Protein AF-A0A2D6KU54-F1 (afdb_monomer_lite)

Structure (mmCIF, N/CA/C/O backbone):
data_AF-A0A2D6KU54-F1
#
_entry.id   AF-A0A2D6KU54-F1
#
loop_
_atom_site.group_PDB
_atom_site.id
_atom_site.type_symbol
_atom_site.label_atom_id
_atom_site.label_alt_id
_atom_site.label_comp_id
_atom_site.label_asym_id
_atom_site.label_entity_id
_atom_site.label_seq_id
_atom_site.pdbx_PDB_ins_code
_atom_site.Cartn_x
_atom_site.Cartn_y
_atom_site.Cartn_z
_atom_site.occupancy
_atom_site.B_iso_or_equiv
_atom_site.auth_seq_id
_atom_site.auth_comp_id
_atom_site.auth_asym_id
_atom_site.auth_atom_id
_atom_site.pdbx_PDB_model_num
ATOM 1 N N . MET A 1 1 ? -17.296 -12.759 -12.717 1.00 71.88 1 MET A N 1
ATOM 2 C CA . MET A 1 1 ? -17.085 -12.870 -11.263 1.00 71.88 1 MET A CA 1
ATOM 3 C C . MET A 1 1 ? -15.657 -13.319 -11.069 1.00 71.88 1 MET A C 1
ATOM 5 O O . MET A 1 1 ? -15.273 -14.283 -11.724 1.00 71.88 1 MET A O 1
ATOM 9 N N . PHE A 1 2 ? -14.870 -12.590 -10.287 1.00 84.94 2 PHE A N 1
ATOM 10 C CA . PHE A 1 2 ? -13.485 -12.978 -10.035 1.00 84.94 2 PHE A CA 1
ATOM 11 C C . PHE A 1 2 ? -13.412 -14.051 -8.964 1.00 84.94 2 PHE A C 1
ATOM 13 O O . PHE A 1 2 ? -14.266 -14.136 -8.081 1.00 84.94 2 PHE A O 1
ATOM 20 N N . GLU A 1 3 ? -12.379 -14.872 -9.066 1.00 88.25 3 GLU A N 1
ATOM 21 C CA . GLU A 1 3 ? -12.152 -15.996 -8.173 1.00 88.25 3 GLU A CA 1
ATOM 22 C C . GLU A 1 3 ? -10.882 -15.767 -7.359 1.00 88.25 3 GLU A C 1
ATOM 24 O O . GLU A 1 3 ? -10.032 -14.937 -7.688 1.00 88.25 3 GLU A O 1
ATOM 29 N N . ARG A 1 4 ? -10.766 -16.508 -6.261 1.00 91.31 4 ARG A N 1
ATOM 30 C CA . ARG A 1 4 ? -9.529 -16.604 -5.492 1.00 91.31 4 ARG A CA 1
ATOM 31 C C . ARG A 1 4 ? -8.614 -17.637 -6.149 1.00 91.31 4 ARG A C 1
ATOM 33 O O . ARG A 1 4 ? -9.100 -18.641 -6.657 1.00 91.31 4 ARG A O 1
ATOM 40 N N . GLN A 1 5 ? -7.302 -17.442 -6.051 1.00 91.19 5 GLN A N 1
ATOM 41 C CA . GLN A 1 5 ? -6.322 -18.500 -6.304 1.00 91.19 5 GLN A CA 1
ATOM 42 C C . GLN A 1 5 ? -5.610 -18.867 -5.000 1.00 91.19 5 GLN A C 1
ATOM 44 O O . GLN A 1 5 ? -5.054 -17.994 -4.334 1.00 91.19 5 GLN A O 1
ATOM 49 N N . ASP A 1 6 ? -5.652 -20.143 -4.619 1.00 88.00 6 ASP A N 1
ATOM 50 C CA . ASP A 1 6 ? -5.169 -20.629 -3.315 1.00 88.00 6 ASP A CA 1
ATOM 51 C C . ASP A 1 6 ? -3.646 -20.525 -3.153 1.00 88.00 6 ASP A C 1
ATOM 53 O O . ASP A 1 6 ? -3.133 -20.355 -2.046 1.00 88.00 6 ASP A O 1
ATOM 57 N N . ASP A 1 7 ? -2.918 -20.591 -4.263 1.00 88.94 7 ASP A N 1
ATOM 58 C CA . ASP A 1 7 ? -1.465 -20.450 -4.346 1.00 88.94 7 ASP A CA 1
ATOM 59 C C . ASP A 1 7 ? -1.007 -18.987 -4.499 1.00 88.94 7 ASP A C 1
ATOM 61 O O . ASP A 1 7 ? 0.192 -18.699 -4.515 1.00 88.94 7 ASP A O 1
ATOM 65 N N . CYS A 1 8 ? -1.942 -18.035 -4.563 1.00 90.31 8 CYS A N 1
ATOM 66 C CA . CYS A 1 8 ? -1.627 -16.619 -4.654 1.00 90.31 8 CYS A CA 1
ATOM 67 C C . CYS A 1 8 ? -1.523 -15.982 -3.260 1.00 90.31 8 CYS A C 1
ATOM 69 O O . CYS A 1 8 ? -2.523 -15.776 -2.573 1.00 90.31 8 CYS A O 1
ATOM 71 N N . ASN A 1 9 ? -0.311 -15.566 -2.875 1.00 90.81 9 ASN A N 1
ATOM 72 C CA . ASN A 1 9 ? -0.072 -14.884 -1.594 1.00 90.81 9 ASN A CA 1
ATOM 73 C C . ASN A 1 9 ? -0.989 -13.672 -1.381 1.00 90.81 9 ASN A C 1
ATOM 75 O O . ASN A 1 9 ? -1.513 -13.498 -0.290 1.00 90.81 9 ASN A O 1
ATOM 79 N N . PHE A 1 10 ? -1.228 -12.867 -2.417 1.00 94.06 10 PHE A N 1
ATOM 80 C CA . PHE A 1 10 ? -2.113 -11.708 -2.314 1.00 94.06 10 PHE A CA 1
ATOM 81 C C . PHE A 1 10 ? -3.577 -12.107 -2.096 1.00 94.06 10 PHE A C 1
ATOM 83 O O . PHE A 1 10 ? -4.252 -11.549 -1.241 1.00 94.06 10 PHE A O 1
ATOM 90 N N . CYS A 1 11 ? -4.059 -13.151 -2.771 1.00 93.81 11 CYS A N 1
ATOM 91 C CA . CYS A 1 11 ? -5.392 -13.682 -2.489 1.00 93.81 11 CYS A CA 1
ATOM 92 C C . CYS A 1 11 ? -5.537 -14.153 -1.035 1.00 93.81 11 CYS A C 1
ATOM 94 O O . CYS A 1 11 ? -6.584 -13.946 -0.428 1.00 93.81 11 CYS A O 1
ATOM 96 N N . ASN A 1 12 ? -4.489 -14.759 -0.473 1.00 92.62 12 ASN A N 1
ATOM 97 C CA . ASN A 1 12 ? -4.484 -15.217 0.914 1.00 92.62 12 ASN A CA 1
ATOM 98 C C . ASN A 1 12 ? -4.413 -14.048 1.910 1.00 92.62 12 ASN A C 1
ATOM 100 O O . ASN A 1 12 ? -5.128 -14.059 2.910 1.00 92.62 12 ASN A O 1
ATOM 104 N N . GLU A 1 13 ? -3.626 -13.008 1.620 1.00 94.31 13 GLU A N 1
ATOM 105 C CA . GLU A 1 13 ? -3.614 -11.766 2.408 1.00 94.31 13 GLU A CA 1
ATOM 106 C C . GLU A 1 13 ? -4.968 -11.052 2.379 1.00 94.31 13 GLU A C 1
ATOM 108 O O . GLU A 1 13 ? -5.409 -10.536 3.404 1.00 94.31 13 GLU A O 1
ATOM 113 N N . GLY A 1 14 ? -5.668 -11.088 1.244 1.00 93.25 14 GLY A N 1
ATOM 114 C CA . GLY A 1 14 ? -7.011 -10.533 1.100 1.00 93.25 14 GLY A CA 1
ATOM 115 C C . GLY A 1 14 ? -8.057 -11.161 2.028 1.00 93.25 14 GLY A C 1
ATOM 116 O O . GLY A 1 14 ? -9.107 -10.560 2.226 1.00 93.25 14 GLY A O 1
ATOM 117 N N . LEU A 1 15 ? -7.789 -12.318 2.648 1.00 93.38 15 LEU A N 1
ATOM 118 C CA . LEU A 1 15 ? -8.677 -12.965 3.630 1.00 93.38 15 LEU A CA 1
ATOM 119 C C . LEU A 1 15 ? -8.474 -12.456 5.057 1.00 93.38 15 LEU A C 1
ATOM 121 O O . LEU A 1 15 ? -9.330 -12.676 5.910 1.00 93.38 15 LEU A O 1
ATOM 125 N N . LEU A 1 16 ? -7.345 -11.806 5.321 1.00 96.06 16 LEU A N 1
ATOM 126 C CA . LEU A 1 16 ? -6.998 -11.339 6.652 1.00 96.06 16 LEU A CA 1
ATOM 127 C C . LEU A 1 16 ? -7.880 -10.157 7.055 1.00 96.06 16 LEU A C 1
ATOM 129 O O . LEU A 1 16 ? -8.303 -9.342 6.230 1.00 96.06 16 LEU A O 1
ATOM 133 N N . GLU A 1 17 ? -8.161 -10.071 8.345 1.00 95.94 17 GLU A N 1
ATOM 134 C CA . GLU A 1 17 ? -8.885 -8.954 8.932 1.00 95.94 17 GLU A CA 1
ATOM 135 C C . GLU A 1 17 ? -7.963 -7.757 9.162 1.00 95.94 17 GLU A C 1
ATOM 137 O O . GLU A 1 17 ? -6.737 -7.873 9.239 1.00 95.94 17 GLU A O 1
ATOM 142 N N . LEU A 1 18 ? -8.570 -6.581 9.304 1.00 96.12 18 LEU A N 1
ATOM 143 C CA . LEU A 1 18 ? -7.851 -5.345 9.586 1.00 96.12 18 LEU A CA 1
ATOM 144 C C . LEU A 1 18 ? -6.975 -5.486 10.849 1.00 96.12 18 LEU A C 1
ATOM 146 O O . LEU A 1 18 ? -7.456 -5.867 11.917 1.00 96.12 18 LEU A O 1
ATOM 150 N N . GLY A 1 19 ? -5.690 -5.153 10.729 1.00 97.00 19 GLY A N 1
ATOM 151 C CA . GLY A 1 19 ? -4.674 -5.267 11.778 1.00 97.00 19 GLY A CA 1
ATOM 152 C C . GLY A 1 19 ? -4.000 -6.639 11.888 1.00 97.00 19 GLY A C 1
ATOM 153 O O . GLY A 1 19 ? -3.063 -6.783 12.671 1.00 97.00 19 GLY A O 1
ATOM 154 N N . GLN A 1 20 ? -4.428 -7.648 11.123 1.00 97.88 20 GLN A N 1
ATOM 155 C CA . GLN A 1 20 ? -3.761 -8.952 11.106 1.00 97.88 20 GLN A CA 1
ATOM 156 C C . GLN A 1 20 ? -2.521 -8.943 10.208 1.00 97.88 20 GLN A C 1
ATOM 158 O O . GLN A 1 20 ? -2.488 -8.265 9.180 1.00 97.88 20 GLN A O 1
ATOM 163 N N . CYS A 1 21 ? -1.515 -9.733 10.590 1.00 97.56 21 CYS A N 1
ATOM 164 C CA . CYS A 1 21 ? -0.303 -9.944 9.805 1.00 97.56 21 CYS A CA 1
ATOM 165 C C . CYS A 1 21 ? -0.370 -11.250 9.008 1.00 97.56 21 CYS A C 1
ATOM 167 O O . CYS A 1 21 ? -0.829 -12.267 9.527 1.00 97.56 21 CYS A O 1
ATOM 169 N N . SER A 1 22 ? 0.141 -11.232 7.778 1.00 95.44 22 SER A N 1
ATOM 170 C CA . SER A 1 22 ? 0.377 -12.433 6.974 1.00 95.44 22 SER A CA 1
ATOM 171 C C . SER A 1 22 ? 1.603 -13.210 7.458 1.00 95.44 22 SER A C 1
ATOM 173 O O . SER A 1 22 ? 2.412 -12.688 8.226 1.00 95.44 22 SER A O 1
ATOM 175 N N . ASP A 1 23 ? 1.797 -14.435 6.959 1.00 90.31 23 ASP A N 1
ATOM 176 C CA . ASP A 1 23 ? 3.003 -15.234 7.239 1.00 90.31 23 ASP A CA 1
ATOM 177 C C . ASP A 1 23 ? 4.292 -14.542 6.762 1.00 90.31 23 ASP A C 1
ATOM 179 O O . ASP A 1 23 ? 5.369 -14.744 7.324 1.00 90.31 23 ASP A O 1
ATOM 183 N N . TYR A 1 24 ? 4.189 -13.683 5.740 1.00 89.56 24 TYR A N 1
ATOM 184 C CA . TYR A 1 24 ? 5.290 -12.828 5.291 1.00 89.56 24 TYR A CA 1
ATOM 185 C C . TYR A 1 24 ? 5.603 -11.692 6.286 1.00 89.56 24 TYR A C 1
ATOM 187 O O . TYR A 1 24 ? 6.685 -11.106 6.240 1.00 89.56 24 TYR A O 1
ATOM 195 N N . GLY A 1 25 ? 4.677 -11.395 7.199 1.00 94.19 25 GLY A N 1
ATOM 196 C CA . GLY A 1 25 ? 4.764 -10.316 8.176 1.00 94.19 25 GLY A CA 1
ATOM 197 C C . GLY A 1 25 ? 4.162 -8.997 7.696 1.00 94.19 25 GLY A C 1
ATOM 198 O O . GLY A 1 25 ? 4.452 -7.971 8.298 1.00 94.19 25 GLY A O 1
ATOM 199 N N . ALA A 1 26 ? 3.364 -8.984 6.622 1.00 96.88 26 ALA A N 1
ATOM 200 C CA . ALA A 1 26 ? 2.676 -7.774 6.170 1.00 96.88 26 ALA A CA 1
ATOM 201 C C . ALA A 1 26 ? 1.352 -7.587 6.922 1.00 96.88 26 ALA A C 1
ATOM 203 O O . ALA A 1 26 ? 0.580 -8.534 7.034 1.00 96.88 26 ALA A O 1
ATOM 204 N N . MET A 1 27 ? 1.083 -6.383 7.431 1.00 98.38 27 MET A N 1
ATOM 205 C CA . MET A 1 27 ? -0.114 -6.083 8.231 1.00 98.38 27 MET A CA 1
ATOM 206 C C . MET A 1 27 ? -1.207 -5.473 7.361 1.00 98.38 27 MET A C 1
ATOM 208 O O . MET A 1 27 ? -0.935 -4.486 6.684 1.00 98.38 27 MET A O 1
ATOM 212 N N . VAL A 1 28 ? -2.440 -5.980 7.415 1.00 98.25 28 VAL A N 1
ATOM 213 C CA . VAL A 1 28 ? -3.593 -5.344 6.755 1.00 98.25 28 VAL A CA 1
ATOM 214 C C . VAL A 1 28 ? -3.915 -4.024 7.449 1.00 98.25 28 VAL A C 1
ATOM 216 O O . VAL A 1 28 ? -4.310 -4.011 8.610 1.00 98.25 28 VAL A O 1
ATOM 219 N N . VAL A 1 29 ? -3.770 -2.910 6.734 1.00 98.38 29 VAL A N 1
ATOM 220 C CA . VAL A 1 29 ? -4.005 -1.554 7.260 1.00 98.38 29 VAL A CA 1
ATOM 221 C C . VAL A 1 29 ? -5.253 -0.889 6.694 1.00 98.38 29 VAL A C 1
ATOM 223 O O . VAL A 1 29 ? -5.731 0.083 7.261 1.00 98.38 29 VAL A O 1
ATOM 226 N N . LEU A 1 30 ? -5.808 -1.421 5.605 1.00 97.62 30 LEU A N 1
ATOM 227 C CA . LEU A 1 30 ? -7.090 -1.004 5.047 1.00 97.62 30 LEU A CA 1
ATOM 228 C C . LEU A 1 30 ? -7.791 -2.220 4.450 1.00 97.62 30 LEU A C 1
ATOM 230 O O . LEU A 1 30 ? -7.140 -3.062 3.833 1.00 97.62 30 LEU A O 1
ATOM 234 N N . LYS A 1 31 ? -9.116 -2.283 4.590 1.00 95.50 31 LYS A N 1
ATOM 235 C CA . LYS A 1 31 ? -9.959 -3.272 3.917 1.00 95.50 31 LYS A CA 1
ATOM 236 C C . LYS A 1 31 ? -11.360 -2.705 3.712 1.00 95.50 31 LYS A C 1
ATOM 238 O O . LYS A 1 31 ? -11.947 -2.193 4.661 1.00 95.50 31 LYS A O 1
ATOM 243 N N . THR A 1 32 ? -11.874 -2.748 2.484 1.00 93.31 32 THR A N 1
ATOM 244 C CA . THR A 1 32 ? -13.217 -2.220 2.172 1.00 93.31 32 THR A CA 1
ATOM 245 C C . THR A 1 32 ? -14.327 -3.253 2.366 1.00 93.31 32 THR A C 1
ATOM 247 O O . THR A 1 32 ? -15.478 -2.870 2.551 1.00 93.31 32 THR A O 1
ATOM 250 N N . GLY A 1 33 ? -13.971 -4.541 2.379 1.00 92.12 33 GLY A N 1
ATOM 251 C CA . GLY A 1 33 ? -14.879 -5.672 2.543 1.00 92.12 33 GLY A CA 1
ATOM 252 C C . GLY A 1 33 ? -14.227 -6.982 2.083 1.00 92.12 33 GLY A C 1
ATOM 253 O O . GLY A 1 33 ? -13.003 -7.107 2.124 1.00 92.12 33 GLY A O 1
ATOM 254 N N . ASN A 1 34 ? -15.039 -7.959 1.677 1.00 92.38 34 ASN A N 1
ATOM 255 C CA . ASN A 1 34 ? -14.612 -9.307 1.266 1.00 92.38 34 ASN A CA 1
ATOM 256 C C . ASN A 1 34 ? -15.197 -9.750 -0.093 1.00 92.38 34 ASN A C 1
ATOM 258 O O . ASN A 1 34 ? -15.033 -10.907 -0.482 1.00 92.38 34 ASN A O 1
ATOM 262 N N . ASP A 1 35 ? -15.910 -8.880 -0.808 1.00 91.06 35 ASP A N 1
ATOM 263 C CA . ASP A 1 35 ? -16.459 -9.197 -2.125 1.00 91.06 35 ASP A CA 1
ATOM 264 C C . ASP A 1 35 ? -15.356 -9.125 -3.188 1.00 91.06 35 ASP A C 1
ATOM 266 O O . ASP A 1 35 ? -14.791 -8.070 -3.482 1.00 91.06 35 ASP A O 1
ATOM 270 N N . LEU A 1 36 ? -15.076 -10.285 -3.786 1.00 90.81 36 LEU A N 1
ATOM 271 C CA . LEU A 1 36 ? -14.010 -10.491 -4.767 1.00 90.81 36 LEU A CA 1
ATOM 272 C C . LEU A 1 36 ? -14.118 -9.574 -5.990 1.00 90.81 36 LEU A C 1
ATOM 274 O O . LEU A 1 36 ? -13.122 -9.368 -6.675 1.00 90.81 36 LEU A O 1
ATOM 278 N N . ASN A 1 37 ? -15.300 -9.042 -6.298 1.00 87.06 37 ASN A N 1
ATOM 279 C CA . ASN A 1 37 ? -15.479 -8.201 -7.478 1.00 87.06 37 ASN A CA 1
ATOM 280 C C . ASN A 1 37 ? -15.213 -6.724 -7.191 1.00 87.06 37 ASN A C 1
ATOM 282 O O . ASN A 1 37 ? -14.958 -5.970 -8.119 1.00 87.06 37 ASN A O 1
ATOM 286 N N . VAL A 1 38 ? -15.308 -6.284 -5.937 1.00 85.31 38 VAL A N 1
ATOM 287 C CA . VAL A 1 38 ? -15.506 -4.852 -5.647 1.00 85.31 38 VAL A CA 1
ATOM 288 C C . VAL A 1 38 ? -14.609 -4.333 -4.540 1.00 85.31 38 VAL A C 1
ATOM 290 O O . VAL A 1 38 ? -14.395 -3.123 -4.441 1.00 85.31 38 VAL A O 1
ATOM 293 N N . ASP A 1 39 ? -14.121 -5.232 -3.688 1.00 92.25 39 ASP A N 1
ATOM 294 C CA . ASP A 1 39 ? -13.383 -4.864 -2.500 1.00 92.25 39 ASP A CA 1
ATOM 295 C C . ASP A 1 39 ? -11.878 -4.870 -2.720 1.00 92.25 39 ASP A C 1
ATOM 297 O O . ASP A 1 39 ? -11.317 -5.604 -3.536 1.00 92.25 39 ASP A O 1
ATOM 301 N N . TRP A 1 40 ? -11.229 -4.017 -1.938 1.00 94.56 40 TRP A N 1
ATOM 302 C CA . TRP A 1 40 ? -9.804 -3.762 -1.966 1.00 94.56 40 TRP A CA 1
ATOM 303 C C . TRP A 1 40 ? -9.251 -3.817 -0.552 1.00 94.56 40 TRP A C 1
ATOM 305 O O . TRP A 1 40 ? -9.941 -3.530 0.434 1.00 94.56 40 TRP A O 1
ATOM 315 N N . TYR A 1 41 ? -7.972 -4.143 -0.455 1.00 96.69 41 TYR A N 1
ATOM 316 C CA . TYR A 1 41 ? -7.246 -4.115 0.798 1.00 96.69 41 TYR A CA 1
ATOM 317 C C . TYR A 1 41 ? -5.858 -3.508 0.600 1.00 96.69 41 TYR A C 1
ATOM 319 O O . TYR A 1 41 ? -5.346 -3.399 -0.518 1.00 96.69 41 TYR A O 1
ATOM 327 N N . ALA A 1 42 ? -5.256 -3.075 1.703 1.00 98.19 42 ALA A N 1
ATOM 328 C CA . ALA A 1 42 ? -3.888 -2.595 1.717 1.00 98.19 42 ALA A CA 1
ATOM 329 C C . ALA A 1 42 ? -3.096 -3.232 2.850 1.00 98.19 42 ALA A C 1
ATOM 331 O O . ALA A 1 42 ? -3.625 -3.402 3.951 1.00 98.19 42 ALA A O 1
ATOM 332 N N . THR A 1 43 ? -1.820 -3.517 2.605 1.00 98.31 43 THR A N 1
ATOM 333 C CA . THR A 1 43 ? -0.906 -4.045 3.615 1.00 98.31 43 THR A CA 1
ATOM 334 C C . THR A 1 43 ? 0.341 -3.184 3.785 1.00 98.31 43 THR A C 1
ATOM 336 O O . THR A 1 43 ? 1.008 -2.837 2.808 1.00 98.31 43 THR A O 1
ATOM 339 N N . LEU A 1 44 ? 0.695 -2.885 5.038 1.00 98.00 44 LEU A N 1
ATOM 340 C CA . LEU A 1 44 ? 2.022 -2.393 5.404 1.00 98.00 44 LEU A CA 1
ATOM 341 C C . LEU A 1 44 ? 3.017 -3.539 5.296 1.00 98.00 44 LEU A C 1
ATOM 343 O O . LEU A 1 44 ? 2.876 -4.571 5.952 1.00 98.00 44 LEU A O 1
ATOM 347 N N . GLN A 1 45 ? 4.037 -3.344 4.471 1.00 96.12 45 GLN A N 1
ATOM 348 C CA . GLN A 1 45 ? 5.092 -4.319 4.266 1.00 96.12 45 GLN A CA 1
ATOM 349 C C . GLN A 1 45 ? 6.121 -4.233 5.406 1.00 96.12 45 GLN A C 1
ATOM 351 O O . GLN A 1 45 ? 6.494 -3.133 5.814 1.00 96.12 45 GLN A O 1
ATOM 356 N N . PRO A 1 46 ? 6.671 -5.366 5.877 1.00 94.38 46 PRO A N 1
ATOM 357 C CA . PRO A 1 46 ? 7.675 -5.388 6.947 1.00 94.38 46 PRO A CA 1
ATOM 358 C C . PRO A 1 46 ? 9.052 -4.879 6.493 1.00 94.38 46 PRO A C 1
ATOM 360 O O . PRO A 1 46 ? 9.994 -4.817 7.284 1.00 94.38 46 PRO A O 1
ATOM 363 N N . LYS A 1 47 ? 9.199 -4.560 5.202 1.00 90.38 47 LYS A N 1
ATOM 364 C CA . LYS A 1 47 ? 10.429 -4.071 4.580 1.00 90.38 47 LYS A CA 1
ATOM 365 C C . LYS A 1 47 ? 10.122 -2.879 3.686 1.00 90.38 47 LYS A C 1
ATOM 367 O O . LYS A 1 47 ? 9.132 -2.899 2.950 1.00 90.38 47 LYS A O 1
ATOM 372 N N . THR A 1 48 ? 11.023 -1.907 3.673 1.00 86.12 48 THR A N 1
ATOM 373 C CA . THR A 1 48 ? 10.978 -0.757 2.768 1.00 86.12 48 THR A CA 1
ATOM 374 C C . THR A 1 48 ? 12.194 -0.728 1.841 1.00 86.12 48 THR A C 1
ATOM 376 O O . THR A 1 48 ? 13.231 -1.305 2.157 1.00 86.12 48 THR A O 1
ATOM 379 N N . MET A 1 49 ? 12.058 -0.093 0.674 1.00 77.44 49 MET A N 1
ATOM 380 C CA . MET A 1 49 ? 13.167 0.159 -0.262 1.00 77.44 49 MET A CA 1
ATOM 381 C C . MET A 1 49 ? 13.861 1.505 0.004 1.00 77.44 49 MET A C 1
ATOM 383 O O . MET A 1 49 ? 14.736 1.907 -0.754 1.00 77.44 49 MET A O 1
ATOM 387 N N . THR A 1 50 ? 13.451 2.205 1.059 1.00 76.81 50 THR A N 1
ATOM 388 C CA . THR A 1 50 ? 13.965 3.507 1.501 1.00 76.81 50 THR A CA 1
ATOM 389 C C . THR A 1 50 ? 14.679 3.392 2.848 1.00 76.81 50 THR A C 1
ATOM 391 O O . THR A 1 50 ? 15.110 2.306 3.243 1.00 76.81 50 THR A O 1
ATOM 394 N N . ASP A 1 51 ? 14.862 4.517 3.540 1.00 80.69 51 ASP A N 1
ATOM 395 C CA . ASP A 1 51 ? 15.380 4.533 4.901 1.00 80.69 51 ASP A CA 1
ATOM 396 C C . ASP A 1 51 ? 14.383 3.824 5.846 1.00 80.69 51 ASP A C 1
ATOM 398 O O . ASP A 1 51 ? 13.250 4.280 5.975 1.00 80.69 51 ASP A O 1
ATOM 402 N N . PRO A 1 52 ? 14.749 2.706 6.500 1.00 85.44 52 PRO A N 1
ATOM 403 C CA . PRO A 1 52 ? 13.844 1.966 7.382 1.00 85.44 52 PRO A CA 1
ATOM 404 C C . PRO A 1 52 ? 13.412 2.731 8.644 1.00 85.44 52 PRO A C 1
ATOM 406 O O . PRO A 1 52 ? 12.402 2.360 9.252 1.00 85.44 52 PRO A O 1
ATOM 409 N N . GLU A 1 53 ? 14.120 3.794 9.033 1.00 85.88 53 GLU A N 1
ATOM 410 C CA . GLU A 1 53 ? 13.771 4.588 10.218 1.00 85.88 53 GLU A CA 1
ATOM 411 C C . GLU A 1 53 ? 12.575 5.513 9.977 1.00 85.88 53 GLU A C 1
ATOM 413 O O . GLU A 1 53 ? 11.874 5.877 10.917 1.00 85.88 53 GLU A O 1
ATOM 418 N N . ILE A 1 54 ? 12.324 5.878 8.718 1.00 83.69 54 ILE A N 1
ATOM 419 C CA . ILE A 1 54 ? 11.358 6.930 8.350 1.00 83.69 54 ILE A CA 1
ATOM 420 C C . ILE A 1 54 ? 10.458 6.520 7.185 1.00 83.69 54 ILE A C 1
ATOM 422 O O . ILE A 1 54 ? 9.367 7.047 6.990 1.00 83.69 54 ILE A O 1
ATOM 426 N N . GLY A 1 55 ? 10.890 5.529 6.420 1.00 86.00 55 GLY A N 1
ATOM 427 C CA . GLY A 1 55 ? 10.239 5.098 5.210 1.00 86.00 55 GLY A CA 1
ATOM 428 C C . GLY A 1 55 ? 9.249 3.968 5.418 1.00 86.00 55 GLY A C 1
ATOM 429 O O . GLY A 1 55 ? 9.319 3.213 6.384 1.00 86.00 55 GLY A O 1
ATOM 430 N N . MET A 1 56 ? 8.294 3.832 4.513 1.00 90.88 56 MET A N 1
ATOM 431 C CA . MET A 1 56 ? 7.286 2.782 4.564 1.00 90.88 56 MET A CA 1
ATOM 432 C C . MET A 1 56 ? 6.917 2.334 3.158 1.00 90.88 56 MET A C 1
ATOM 434 O O . MET A 1 56 ? 7.047 3.071 2.180 1.00 90.88 56 MET A O 1
ATOM 438 N N . ASN A 1 57 ? 6.440 1.100 3.071 1.00 92.00 57 ASN A N 1
ATOM 439 C CA . ASN A 1 57 ? 6.034 0.501 1.818 1.00 92.00 5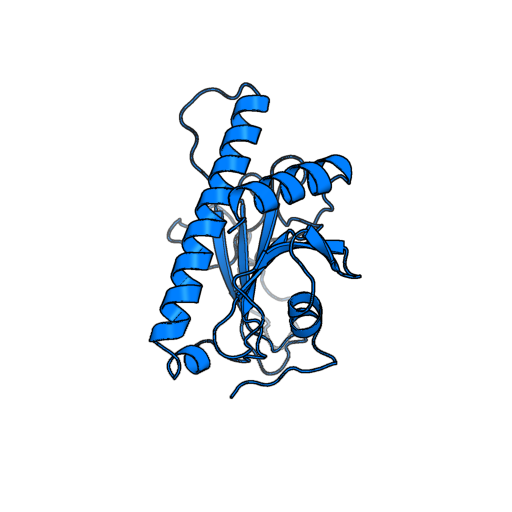7 ASN A CA 1
ATOM 440 C C . ASN A 1 57 ? 4.672 -0.162 2.001 1.00 92.00 57 ASN A C 1
ATOM 442 O O . ASN A 1 57 ? 4.501 -1.009 2.879 1.00 92.00 57 ASN A O 1
ATOM 446 N N . ILE A 1 58 ? 3.714 0.241 1.178 1.00 96.00 58 ILE A N 1
ATOM 447 C CA . ILE A 1 58 ? 2.328 -0.197 1.240 1.00 96.00 58 ILE A CA 1
ATOM 448 C C . ILE A 1 58 ? 1.984 -0.883 -0.075 1.00 96.00 58 ILE A C 1
ATOM 450 O O . ILE A 1 58 ? 2.320 -0.396 -1.154 1.00 96.00 58 ILE A O 1
ATOM 454 N N . MET A 1 59 ? 1.310 -2.020 0.018 1.00 95.62 59 MET A N 1
ATOM 455 C CA . MET A 1 59 ? 0.764 -2.734 -1.131 1.00 95.62 59 MET A CA 1
ATOM 456 C C . MET A 1 59 ? -0.747 -2.570 -1.124 1.00 95.62 59 MET A C 1
ATOM 458 O O . MET A 1 59 ? -1.370 -2.833 -0.105 1.00 95.62 59 MET A O 1
ATOM 462 N N . PHE A 1 60 ? -1.322 -2.142 -2.240 1.00 96.81 60 PHE A N 1
ATOM 463 C CA . PHE A 1 60 ? -2.757 -1.991 -2.448 1.00 96.81 60 PHE A CA 1
ATOM 464 C C . PHE A 1 60 ? -3.213 -2.935 -3.550 1.00 96.81 60 PHE A C 1
ATOM 466 O O . PHE A 1 60 ? -2.616 -2.976 -4.629 1.00 96.81 60 PHE A O 1
ATOM 473 N N . VAL A 1 61 ? -4.229 -3.735 -3.250 1.00 95.50 61 VAL A N 1
ATOM 474 C CA . VAL A 1 61 ? -4.543 -4.942 -4.013 1.00 95.50 61 VAL A CA 1
ATOM 475 C C . VAL A 1 61 ? -6.059 -5.169 -4.003 1.00 95.50 61 VAL A C 1
ATOM 477 O O . VAL A 1 61 ? -6.694 -4.945 -2.965 1.00 95.50 61 VAL A O 1
ATOM 480 N N . PRO A 1 62 ? -6.669 -5.598 -5.119 1.00 94.31 62 PRO A N 1
ATOM 481 C CA . PRO A 1 62 ? -8.051 -6.060 -5.100 1.00 94.31 62 PRO A CA 1
ATOM 482 C C . PRO A 1 62 ? -8.165 -7.386 -4.331 1.00 94.31 62 PRO A C 1
ATOM 484 O O . PRO A 1 62 ? -7.223 -8.173 -4.258 1.00 94.31 62 PRO A O 1
ATOM 487 N N . VAL A 1 63 ? -9.321 -7.652 -3.723 1.00 94.19 63 VAL A N 1
ATOM 488 C CA . VAL A 1 63 ? -9.535 -8.915 -2.994 1.00 94.19 63 VAL A CA 1
ATOM 489 C C . VAL A 1 63 ? -9.637 -10.096 -3.975 1.00 94.19 63 VAL A C 1
ATOM 491 O O . VAL A 1 63 ? -9.073 -11.163 -3.721 1.00 94.19 63 VAL A O 1
ATOM 494 N N . GLY A 1 64 ? -10.332 -9.922 -5.105 1.00 92.50 64 GLY A N 1
ATOM 495 C CA . GLY A 1 64 ? -10.403 -10.929 -6.168 1.00 92.50 64 GLY A CA 1
ATOM 496 C C . GLY A 1 64 ? -9.139 -10.986 -7.016 1.00 92.50 64 GLY A C 1
ATOM 497 O O . GLY A 1 64 ? -8.477 -9.974 -7.225 1.00 92.50 64 GLY A O 1
ATOM 498 N N . HIS A 1 65 ? -8.814 -12.173 -7.534 1.00 94.00 65 HIS A N 1
ATOM 499 C CA . HIS A 1 65 ? -7.620 -12.356 -8.347 1.00 94.00 65 HIS A CA 1
ATOM 500 C C . HIS A 1 65 ? -7.773 -11.690 -9.716 1.00 94.00 65 HIS A C 1
ATOM 502 O O . HIS A 1 65 ? -8.523 -12.162 -10.573 1.00 94.00 65 HIS A O 1
ATOM 508 N N . LEU A 1 66 ? -6.999 -10.631 -9.936 1.00 91.88 66 LEU A N 1
ATOM 509 C CA . LEU A 1 66 ? -6.909 -9.932 -11.214 1.00 91.88 66 LEU A CA 1
ATOM 510 C C . LEU A 1 66 ? -5.493 -9.976 -11.742 1.00 91.88 66 LEU A C 1
ATOM 512 O O . LEU A 1 66 ? -4.569 -9.644 -11.017 1.00 91.88 66 LEU A O 1
ATOM 516 N N . GLU A 1 67 ? -5.311 -10.330 -13.007 1.00 92.12 67 GLU A N 1
ATOM 517 C CA . GLU A 1 67 ? -3.990 -10.399 -13.633 1.00 92.12 67 GLU A CA 1
ATOM 518 C C . GLU A 1 67 ? -3.575 -9.099 -14.320 1.00 92.12 67 GLU A C 1
ATOM 520 O O . GLU A 1 67 ? -2.383 -8.806 -14.440 1.00 92.12 67 GLU A O 1
ATOM 525 N N . TYR A 1 68 ? -4.549 -8.309 -14.769 1.00 90.75 68 TYR A N 1
ATOM 526 C CA . TYR A 1 68 ? -4.341 -7.102 -15.555 1.00 90.75 68 TYR A CA 1
ATOM 527 C C . TYR A 1 68 ? -5.269 -5.976 -15.112 1.00 90.75 68 TYR A C 1
ATOM 529 O O . TYR A 1 68 ? -6.444 -6.201 -14.835 1.00 90.75 68 TYR A O 1
ATOM 537 N N . PHE A 1 69 ? -4.764 -4.739 -15.131 1.00 89.12 69 PHE A N 1
ATOM 538 C CA . PHE A 1 69 ? -5.554 -3.574 -14.720 1.00 89.12 69 PHE A CA 1
ATOM 539 C C . PHE A 1 69 ? -6.778 -3.339 -15.611 1.00 89.12 69 PHE A C 1
ATOM 541 O O . PHE A 1 69 ? -7.785 -2.858 -15.120 1.00 89.12 69 PHE A O 1
ATOM 548 N N . TYR A 1 70 ? -6.743 -3.710 -16.897 1.00 88.69 70 TYR A N 1
ATOM 549 C CA . TYR A 1 70 ? -7.909 -3.519 -17.772 1.00 88.69 70 TYR A CA 1
ATOM 550 C C . TYR A 1 70 ? -9.129 -4.339 -17.326 1.00 88.69 70 TYR A C 1
ATOM 552 O O . TYR A 1 70 ? -10.248 -3.970 -17.653 1.00 88.69 70 TYR A O 1
ATOM 560 N N . GLN A 1 71 ? -8.932 -5.432 -16.578 1.00 88.44 71 GLN A N 1
ATOM 561 C CA . GLN A 1 71 ? -10.031 -6.279 -16.099 1.00 88.44 71 GLN A CA 1
ATOM 562 C C . GLN A 1 71 ? -10.924 -5.555 -15.094 1.00 88.44 71 GLN A C 1
ATOM 564 O O . GLN A 1 71 ? -12.013 -6.027 -14.785 1.00 88.44 71 GLN A O 1
ATOM 569 N N . THR A 1 72 ? -10.471 -4.414 -14.577 1.00 83.75 72 THR A N 1
ATOM 570 C CA . THR A 1 72 ? -11.288 -3.589 -13.710 1.00 83.75 72 THR A CA 1
ATOM 571 C C . THR A 1 72 ? -12.349 -2.815 -14.507 1.00 83.75 72 THR A C 1
ATOM 573 O O . THR A 1 72 ? -13.356 -2.436 -13.925 1.00 83.75 72 THR A O 1
ATOM 576 N N . ASP A 1 73 ? -12.183 -2.582 -15.815 1.00 83.88 73 ASP A N 1
ATOM 577 C CA . ASP A 1 73 ? -13.107 -1.767 -16.635 1.00 83.88 73 ASP A CA 1
ATOM 578 C C . ASP A 1 73 ? -14.557 -2.280 -16.609 1.00 83.88 73 ASP A C 1
ATOM 580 O O . ASP A 1 73 ? -15.499 -1.493 -16.533 1.00 83.88 73 ASP A O 1
ATOM 584 N N . ASP A 1 74 ? -14.736 -3.601 -16.530 1.00 77.69 74 ASP A N 1
ATOM 585 C CA . ASP A 1 74 ? -16.045 -4.261 -16.430 1.00 77.69 74 ASP A CA 1
ATOM 586 C C . ASP A 1 74 ? -16.809 -3.940 -15.119 1.00 77.69 74 ASP A C 1
ATOM 588 O O . ASP A 1 74 ? -17.933 -4.406 -14.925 1.00 77.69 74 ASP A O 1
ATOM 592 N N . LEU A 1 75 ? -16.200 -3.169 -14.207 1.00 73.69 75 LEU A N 1
ATOM 593 C CA . LEU A 1 75 ? -16.640 -2.897 -12.833 1.00 73.69 75 LEU A CA 1
ATOM 594 C C . LEU A 1 75 ? -16.462 -1.419 -12.459 1.00 73.69 75 LEU A C 1
ATOM 596 O O . LEU A 1 75 ? -15.913 -1.069 -11.412 1.00 73.69 75 LEU A O 1
ATOM 600 N N . ALA A 1 76 ? -16.849 -0.517 -13.360 1.00 73.38 76 ALA A N 1
ATOM 601 C CA . ALA A 1 76 ? -16.585 0.916 -13.226 1.00 73.38 76 ALA A CA 1
ATOM 602 C C . ALA A 1 76 ? -17.075 1.530 -11.894 1.00 73.38 76 ALA A C 1
ATOM 604 O O . ALA A 1 76 ? -16.344 2.312 -11.275 1.00 73.38 76 ALA A O 1
ATOM 605 N N . ASP A 1 77 ? -18.268 1.159 -11.420 1.00 75.44 77 ASP A N 1
ATOM 606 C CA . ASP A 1 77 ? -18.821 1.666 -10.154 1.00 75.44 77 ASP A CA 1
ATOM 607 C C . ASP A 1 77 ? -18.039 1.134 -8.946 1.00 75.44 77 ASP A C 1
ATOM 609 O O . ASP A 1 77 ? -17.846 1.817 -7.934 1.00 75.44 77 ASP A O 1
ATOM 613 N N . GLU A 1 78 ? -17.535 -0.087 -9.047 1.00 73.25 78 GLU A N 1
ATOM 614 C CA . GLU A 1 78 ? -16.780 -0.736 -7.988 1.00 73.25 78 GLU A CA 1
ATOM 615 C C . GLU A 1 78 ? -15.311 -0.307 -7.972 1.00 73.25 78 GLU A C 1
ATOM 617 O O . GLU A 1 78 ? -14.722 -0.145 -6.900 1.00 73.25 78 GLU A O 1
ATOM 622 N N . ASN A 1 79 ? -14.761 0.077 -9.120 1.00 75.94 79 ASN A N 1
ATOM 623 C CA . ASN A 1 79 ? -13.486 0.787 -9.201 1.00 75.94 79 ASN A CA 1
ATOM 624 C C . ASN A 1 79 ? -13.520 2.153 -8.542 1.00 75.94 79 ASN A C 1
ATOM 626 O O . ASN A 1 79 ? -12.506 2.580 -7.986 1.00 75.94 79 ASN A O 1
ATOM 630 N N . ALA A 1 80 ? -14.665 2.838 -8.559 1.00 82.56 80 ALA A N 1
ATOM 631 C CA . ALA A 1 80 ? -14.797 4.088 -7.826 1.00 82.56 80 ALA A CA 1
ATOM 632 C C . ALA A 1 80 ? -14.547 3.866 -6.321 1.00 82.56 80 ALA A C 1
ATOM 634 O O . ALA A 1 80 ? -13.901 4.697 -5.678 1.00 82.56 80 ALA A O 1
ATOM 635 N N . LYS A 1 81 ? -14.959 2.714 -5.764 1.00 80.88 81 LYS A N 1
ATOM 636 C CA . LYS A 1 81 ? -14.640 2.336 -4.375 1.00 80.88 81 LYS A CA 1
ATOM 637 C C . LYS A 1 81 ? -13.141 2.112 -4.186 1.00 80.88 81 LYS A C 1
ATOM 639 O O . LYS A 1 81 ? -12.593 2.602 -3.199 1.00 80.88 81 LYS A O 1
ATOM 644 N N . GLY A 1 82 ? -12.485 1.452 -5.142 1.00 87.69 82 GLY A N 1
ATOM 645 C CA . GLY A 1 82 ? -11.029 1.290 -5.176 1.00 87.69 82 GLY A CA 1
ATOM 646 C C . GLY A 1 82 ? -10.296 2.633 -5.149 1.00 87.69 82 GLY A C 1
ATOM 647 O O . GLY A 1 82 ? -9.463 2.859 -4.276 1.00 87.69 82 GLY A O 1
ATOM 648 N N . GLY A 1 83 ? -10.682 3.578 -6.011 1.00 90.44 83 GLY A N 1
ATOM 649 C CA . GLY A 1 83 ? -10.099 4.924 -6.043 1.00 90.44 83 GLY A CA 1
ATOM 650 C C . GLY A 1 83 ? -10.307 5.713 -4.744 1.00 90.44 83 GLY A C 1
ATOM 651 O O . GLY A 1 83 ? -9.381 6.360 -4.248 1.00 90.44 83 GLY A O 1
ATOM 652 N N . ILE A 1 84 ? -11.494 5.620 -4.134 1.00 91.00 84 ILE A N 1
ATOM 653 C CA . ILE A 1 84 ? -11.766 6.226 -2.819 1.00 91.00 84 ILE A CA 1
ATOM 654 C C . ILE A 1 84 ? -10.901 5.576 -1.728 1.00 91.00 84 ILE A C 1
ATOM 656 O O . ILE A 1 84 ? -10.362 6.280 -0.871 1.00 91.00 84 ILE A O 1
ATOM 660 N N . ALA A 1 85 ? -10.753 4.249 -1.746 1.00 93.44 85 ALA A N 1
ATOM 661 C CA . ALA A 1 85 ? -9.899 3.520 -0.813 1.00 93.44 85 ALA A CA 1
ATOM 662 C C . ALA A 1 85 ? -8.427 3.924 -0.966 1.00 93.44 85 ALA A C 1
ATOM 664 O O . ALA A 1 85 ? -7.772 4.213 0.036 1.00 93.44 85 ALA A O 1
ATOM 665 N N . THR A 1 86 ? -7.936 4.052 -2.202 1.00 94.81 86 THR A N 1
ATOM 666 C CA . THR A 1 86 ? -6.595 4.566 -2.496 1.00 94.81 86 THR A CA 1
ATOM 667 C C . THR A 1 86 ? -6.398 5.976 -1.940 1.00 94.81 86 THR A C 1
ATOM 669 O O . THR A 1 86 ? -5.422 6.223 -1.237 1.00 94.81 86 THR A O 1
ATOM 672 N N . ALA A 1 87 ? -7.327 6.904 -2.188 1.00 94.50 87 ALA A N 1
ATOM 673 C CA . ALA A 1 87 ? -7.210 8.275 -1.687 1.00 94.50 87 ALA A CA 1
ATOM 674 C C . ALA A 1 87 ? -7.159 8.335 -0.148 1.00 94.50 87 ALA A C 1
ATOM 676 O O . ALA A 1 87 ? -6.377 9.094 0.426 1.00 94.50 87 ALA A O 1
ATOM 677 N N . ARG A 1 88 ? -7.967 7.508 0.528 1.00 94.38 88 ARG A N 1
ATOM 678 C CA . ARG A 1 88 ? -7.972 7.392 1.996 1.00 94.38 88 ARG A CA 1
ATOM 679 C C . ARG A 1 88 ? -6.659 6.838 2.529 1.00 94.38 88 ARG A C 1
ATOM 681 O O . ARG A 1 88 ? -6.090 7.426 3.443 1.00 94.38 88 ARG A O 1
ATOM 688 N N . LEU A 1 89 ? -6.176 5.753 1.930 1.00 96.75 89 LEU A N 1
ATOM 689 C CA . LEU A 1 89 ? -4.905 5.134 2.283 1.00 96.75 89 LEU A CA 1
ATOM 690 C C . LEU A 1 89 ? -3.755 6.135 2.176 1.00 96.75 89 LEU A C 1
ATOM 692 O O . LEU A 1 89 ? -2.994 6.298 3.122 1.00 96.75 89 LEU A O 1
ATOM 696 N N . ARG A 1 90 ? -3.668 6.854 1.053 1.00 95.25 90 ARG A N 1
ATOM 697 C CA . ARG A 1 90 ? -2.603 7.837 0.812 1.00 95.25 90 ARG A CA 1
ATOM 698 C C . ARG A 1 90 ? -2.680 9.011 1.779 1.00 95.25 90 ARG A C 1
ATOM 700 O O . ARG A 1 90 ? -1.659 9.425 2.318 1.00 95.25 90 ARG A O 1
ATOM 707 N N . LYS A 1 91 ? -3.890 9.486 2.093 1.00 95.56 91 LYS A N 1
ATOM 708 C CA . LYS A 1 91 ? -4.089 10.477 3.158 1.00 95.56 91 LYS A CA 1
ATOM 709 C C . LYS A 1 91 ? -3.575 9.963 4.507 1.00 95.56 91 LYS A C 1
ATOM 711 O O . LYS A 1 91 ? -2.872 10.695 5.194 1.00 95.56 91 LYS A O 1
ATOM 716 N N . ALA A 1 92 ? -3.912 8.729 4.886 1.00 96.75 92 ALA A N 1
ATOM 717 C CA . ALA A 1 92 ? -3.441 8.131 6.133 1.00 96.75 92 ALA A CA 1
ATOM 718 C C . ALA A 1 92 ? -1.911 7.992 6.155 1.00 96.75 92 ALA A C 1
ATOM 720 O O . ALA A 1 92 ? -1.283 8.346 7.148 1.00 96.75 92 ALA A O 1
ATOM 721 N N . MET A 1 93 ? -1.309 7.551 5.047 1.00 95.00 93 MET A N 1
ATOM 722 C CA . MET A 1 93 ? 0.145 7.493 4.896 1.00 95.00 93 MET A CA 1
ATOM 723 C C . MET A 1 93 ? 0.789 8.863 5.108 1.00 95.00 93 MET A C 1
ATOM 725 O O . MET A 1 93 ? 1.734 8.968 5.881 1.00 95.00 93 MET A O 1
ATOM 729 N N . HIS A 1 94 ? 0.274 9.912 4.463 1.00 93.44 94 HIS A N 1
ATOM 730 C CA . HIS A 1 94 ? 0.840 11.259 4.582 1.00 93.44 94 HIS A CA 1
ATOM 731 C C . HIS A 1 94 ? 0.709 11.820 5.999 1.00 93.44 94 HIS A C 1
ATOM 733 O O . HIS A 1 94 ? 1.660 12.431 6.469 1.00 93.44 94 HIS A O 1
ATOM 739 N N . ILE A 1 95 ? -0.403 11.552 6.696 1.00 94.38 95 ILE A N 1
ATOM 740 C CA . ILE A 1 95 ? -0.561 11.909 8.118 1.00 94.38 95 ILE A CA 1
ATOM 741 C C . ILE A 1 95 ? 0.526 11.237 8.963 1.00 94.38 95 ILE A C 1
ATOM 743 O O . ILE A 1 95 ? 1.187 11.908 9.744 1.00 94.38 95 ILE A O 1
ATOM 747 N N . VAL A 1 96 ? 0.764 9.932 8.784 1.00 94.31 96 VAL A N 1
ATOM 748 C CA . VAL A 1 96 ? 1.818 9.231 9.540 1.00 94.31 96 VAL A CA 1
ATOM 749 C C . VAL A 1 96 ? 3.206 9.780 9.210 1.00 94.31 96 VAL A C 1
ATOM 751 O O . VAL A 1 96 ? 4.031 9.940 10.105 1.00 94.31 96 VAL A O 1
ATOM 754 N N . MET A 1 97 ? 3.478 10.079 7.939 1.00 90.62 97 MET A N 1
ATOM 755 C CA . MET A 1 97 ? 4.761 10.659 7.536 1.00 90.62 97 MET A CA 1
ATOM 756 C C . MET A 1 97 ? 4.981 12.051 8.145 1.00 90.62 97 MET A C 1
ATOM 758 O O . MET A 1 97 ? 6.103 12.357 8.543 1.00 90.62 97 MET A O 1
ATOM 762 N N . GLU A 1 98 ? 3.931 12.872 8.224 1.00 90.44 98 GLU A N 1
ATOM 763 C CA . GLU A 1 98 ? 3.965 14.192 8.862 1.00 90.44 98 GLU A CA 1
ATOM 764 C C . GLU A 1 98 ? 4.191 14.064 10.375 1.00 90.44 98 GLU A C 1
ATOM 766 O O . GLU A 1 98 ? 5.104 14.686 10.909 1.00 90.44 98 GLU A O 1
ATOM 771 N N . GLU A 1 99 ? 3.463 13.169 11.050 1.00 91.25 99 GLU A N 1
ATOM 772 C CA . GLU A 1 99 ? 3.658 12.868 12.476 1.00 91.25 99 GLU A CA 1
ATOM 773 C C . GLU A 1 99 ? 5.107 12.424 12.768 1.00 91.25 99 GLU A C 1
ATOM 775 O O . GLU A 1 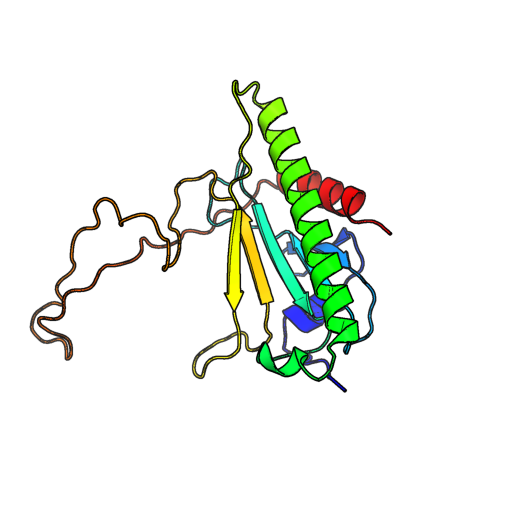99 ? 5.734 12.896 13.716 1.00 91.25 99 GLU A O 1
ATOM 780 N N . GLU A 1 100 ? 5.686 11.544 11.941 1.00 87.94 100 GLU A N 1
ATOM 781 C CA . GLU A 1 100 ? 7.082 11.108 12.099 1.00 87.94 100 GLU A CA 1
ATOM 782 C C . GLU A 1 100 ? 8.104 12.198 11.744 1.00 87.94 100 GLU A C 1
ATOM 784 O O . GLU A 1 100 ? 9.240 12.160 12.226 1.00 87.94 100 GLU A O 1
ATOM 789 N N . TRP A 1 101 ? 7.745 13.151 10.885 1.00 85.44 101 TRP A N 1
ATOM 790 C CA . TRP A 1 101 ? 8.559 14.329 10.590 1.00 85.44 101 TRP A CA 1
ATOM 791 C C . TRP A 1 101 ? 8.588 15.294 11.785 1.00 85.44 101 TRP A C 1
ATOM 793 O O . TRP A 1 101 ? 9.667 15.709 12.213 1.00 85.44 101 TRP A O 1
ATOM 803 N N . GLU A 1 102 ? 7.432 15.554 12.401 1.00 85.56 102 GLU A N 1
ATOM 804 C CA . GLU A 1 102 ? 7.309 16.388 13.604 1.00 85.56 102 GLU A CA 1
ATOM 805 C C . GLU A 1 102 ? 8.068 15.799 14.803 1.00 85.56 102 GLU A C 1
ATOM 807 O O . GLU A 1 102 ? 8.768 16.525 15.512 1.00 85.56 102 GLU A O 1
ATOM 812 N N . MET A 1 103 ? 8.005 14.476 15.007 1.00 84.69 103 MET A N 1
ATOM 813 C CA . MET A 1 103 ? 8.734 13.784 16.084 1.00 84.69 103 MET A CA 1
ATOM 814 C C . MET A 1 103 ? 10.260 13.936 15.998 1.00 84.69 103 MET A C 1
ATOM 816 O O . MET A 1 103 ? 10.950 13.736 16.998 1.00 84.69 103 MET A O 1
ATOM 820 N N . ARG A 1 104 ? 10.796 14.262 14.817 1.00 81.06 104 ARG A N 1
ATOM 821 C CA . ARG A 1 104 ? 12.233 14.472 14.589 1.00 81.06 104 ARG A CA 1
ATOM 822 C C . ARG A 1 104 ? 12.670 15.924 14.763 1.00 81.06 104 ARG A C 1
ATOM 824 O O . ARG A 1 104 ? 13.846 16.215 14.557 1.00 81.06 104 ARG A O 1
ATOM 831 N N . GLU A 1 105 ? 11.747 16.814 15.131 1.00 80.50 105 GLU A N 1
ATOM 832 C CA . GLU A 1 105 ? 11.995 18.255 15.259 1.00 80.50 105 GLU A CA 1
ATOM 833 C C . GLU A 1 105 ? 12.579 18.871 13.971 1.00 80.50 105 GLU A C 1
ATOM 835 O O . GLU A 1 105 ? 13.327 19.853 14.004 1.00 80.50 105 GLU A O 1
ATOM 840 N N . GLU A 1 106 ? 12.258 18.287 12.811 1.00 74.94 106 GLU A N 1
ATOM 841 C CA . GLU A 1 106 ? 12.668 18.845 11.529 1.00 74.94 106 GLU A CA 1
ATOM 842 C C . GLU A 1 106 ? 11.988 20.208 11.309 1.00 74.94 106 GLU A C 1
ATOM 844 O O . GLU A 1 106 ? 10.858 20.455 11.726 1.00 74.94 106 GLU A O 1
ATOM 849 N N . THR A 1 107 ? 12.700 21.140 10.671 1.00 70.19 107 THR A N 1
ATOM 850 C CA . THR A 1 107 ? 12.206 22.505 10.434 1.00 70.19 107 THR A CA 1
ATOM 851 C C . THR A 1 107 ? 11.897 22.708 8.955 1.00 70.19 107 THR A C 1
ATOM 853 O O . THR A 1 107 ? 12.644 22.250 8.092 1.00 70.19 107 THR A O 1
ATOM 856 N N . GLY A 1 108 ? 10.806 23.412 8.643 1.00 76.62 108 GLY A N 1
ATOM 857 C CA . GLY A 1 108 ? 10.420 23.733 7.266 1.00 76.62 108 GLY A CA 1
ATOM 858 C C . GLY A 1 108 ? 8.990 23.327 6.922 1.00 76.62 108 GLY A C 1
ATOM 859 O O . GLY A 1 108 ? 8.167 23.106 7.801 1.00 76.62 108 GLY A O 1
ATOM 860 N N . VAL A 1 109 ? 8.689 23.289 5.625 1.00 76.25 109 VAL A N 1
ATOM 861 C CA . VAL A 1 109 ? 7.409 22.788 5.110 1.00 76.25 109 VAL A CA 1
ATOM 862 C C . VAL A 1 109 ? 7.576 21.303 4.818 1.00 76.25 109 VAL A C 1
ATOM 864 O O . VAL A 1 109 ? 8.447 20.934 4.027 1.00 76.25 109 VAL A O 1
ATOM 867 N N . PHE A 1 110 ? 6.746 20.468 5.437 1.00 77.56 110 PHE A N 1
ATOM 868 C CA . PHE A 1 110 ? 6.692 19.047 5.131 1.00 77.56 110 PHE A CA 1
ATOM 869 C C . PHE A 1 110 ? 6.141 18.833 3.711 1.00 77.56 110 PHE A C 1
ATOM 871 O O . PHE A 1 110 ? 5.067 19.323 3.358 1.00 77.56 110 PHE A O 1
ATOM 878 N N . PHE A 1 111 ? 6.892 18.104 2.885 1.00 75.75 111 PHE A N 1
ATOM 879 C CA . PHE A 1 111 ? 6.456 17.658 1.563 1.00 75.75 111 PHE A CA 1
ATOM 880 C C . PHE A 1 111 ? 6.457 16.131 1.558 1.00 75.75 111 PHE A C 1
ATOM 882 O O . PHE A 1 111 ? 7.548 15.559 1.571 1.00 75.75 111 PHE A O 1
ATOM 889 N N . PRO A 1 112 ? 5.287 15.465 1.540 1.00 72.25 112 PRO A N 1
ATOM 890 C CA . PRO A 1 112 ? 5.216 14.013 1.628 1.00 72.25 112 PRO A CA 1
ATOM 891 C C . PRO A 1 112 ? 5.847 13.381 0.380 1.00 72.25 112 PRO A C 1
ATOM 893 O O . PRO A 1 112 ? 5.322 13.546 -0.726 1.00 72.25 112 PRO A O 1
ATOM 896 N N . PRO A 1 113 ? 6.980 12.671 0.518 1.00 78.00 113 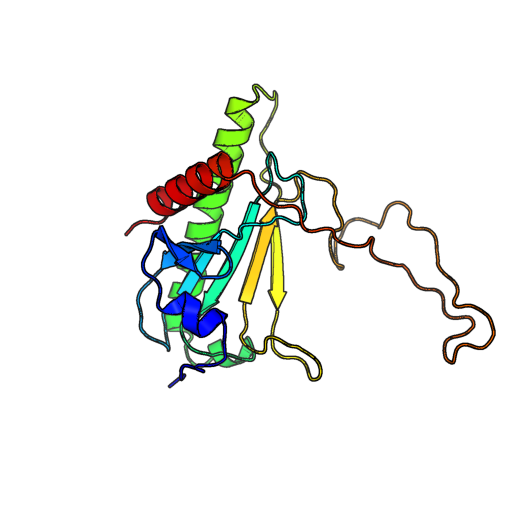PRO A N 1
ATOM 897 C CA . PRO A 1 113 ? 7.618 12.028 -0.614 1.00 78.00 113 PRO A CA 1
ATOM 898 C C . PRO A 1 113 ? 6.936 10.682 -0.874 1.00 78.00 113 PRO A C 1
ATOM 900 O O . PRO A 1 113 ? 7.047 9.786 -0.046 1.00 78.00 113 PRO A O 1
ATOM 903 N N . GLU A 1 114 ? 6.261 10.510 -2.011 1.00 83.69 114 GLU A N 1
ATOM 904 C CA . GLU A 1 114 ? 5.566 9.264 -2.367 1.00 83.69 114 GLU A CA 1
ATOM 905 C C . GLU A 1 114 ? 5.737 8.929 -3.859 1.00 83.69 114 GLU A C 1
ATOM 907 O O . GLU A 1 114 ? 5.591 9.797 -4.722 1.00 83.69 114 GLU A O 1
ATOM 912 N N . ILE A 1 115 ? 5.998 7.656 -4.165 1.00 81.44 115 ILE A N 1
ATOM 913 C CA . ILE A 1 115 ? 5.905 7.073 -5.511 1.00 81.44 115 ILE A CA 1
ATOM 914 C C . ILE A 1 115 ? 4.827 6.003 -5.525 1.00 81.44 115 ILE A C 1
ATOM 916 O O . ILE A 1 115 ? 4.709 5.194 -4.605 1.00 81.44 115 ILE A O 1
ATOM 920 N N . GLU A 1 116 ? 4.121 5.954 -6.646 1.00 86.56 116 GLU A N 1
ATOM 921 C CA . GLU A 1 116 ? 3.171 4.913 -6.991 1.00 86.56 116 GLU A CA 1
ATOM 922 C C . GLU A 1 116 ? 3.740 4.012 -8.098 1.00 86.56 116 GLU A C 1
ATOM 924 O O . GLU A 1 116 ? 4.204 4.494 -9.132 1.00 86.56 116 GLU A O 1
ATOM 929 N N . TYR A 1 117 ? 3.702 2.693 -7.895 1.00 85.38 117 TYR A N 1
ATOM 930 C CA . TYR A 1 117 ? 4.126 1.703 -8.886 1.00 85.38 117 TYR A CA 1
ATOM 931 C C . TYR A 1 117 ? 3.082 0.597 -9.054 1.00 85.38 117 TYR A C 1
ATOM 933 O O . TYR A 1 117 ? 2.926 -0.262 -8.185 1.00 85.38 117 TYR A O 1
ATOM 941 N N . GLY A 1 118 ? 2.400 0.587 -10.199 1.00 87.94 118 GLY A N 1
ATOM 942 C CA . GLY A 1 118 ? 1.485 -0.485 -10.587 1.00 87.94 118 GLY A CA 1
ATOM 943 C C . GLY A 1 118 ? 2.219 -1.676 -11.207 1.00 87.94 118 GLY A C 1
ATOM 944 O O . GLY A 1 118 ? 3.052 -1.518 -12.106 1.00 87.94 118 GLY A O 1
ATOM 945 N N . LYS A 1 119 ? 1.881 -2.890 -10.772 1.00 88.69 119 LYS A N 1
ATOM 946 C CA . LYS A 1 119 ? 2.379 -4.143 -11.346 1.00 88.69 119 LYS A CA 1
ATOM 947 C C . LYS A 1 119 ? 1.209 -5.035 -11.746 1.00 88.69 119 LYS A C 1
ATOM 949 O O . LYS A 1 119 ? 0.232 -5.148 -11.022 1.00 88.69 119 LYS A O 1
ATOM 954 N N . GLN A 1 120 ? 1.353 -5.682 -12.898 1.00 89.75 120 GLN A N 1
ATOM 955 C CA . GLN A 1 120 ? 0.411 -6.653 -13.453 1.00 89.75 120 GLN A CA 1
ATOM 956 C C . GLN A 1 120 ? 1.162 -7.869 -14.012 1.00 89.75 120 GLN A C 1
ATOM 958 O O . GLN A 1 120 ? 2.402 -7.856 -14.093 1.00 89.75 120 GLN A O 1
ATOM 963 N N . SER A 1 121 ? 0.427 -8.914 -14.386 1.00 86.25 121 SER A N 1
ATOM 964 C CA . SER A 1 121 ? 0.955 -10.154 -14.955 1.00 86.25 121 SER A CA 1
ATOM 965 C C . SER A 1 121 ? 1.851 -9.890 -16.178 1.00 86.25 121 SER A C 1
ATOM 967 O O . SER A 1 121 ? 1.599 -9.011 -17.007 1.00 86.25 121 SER A O 1
ATOM 969 N N . LYS A 1 122 ? 2.961 -10.633 -16.269 1.00 79.00 122 LYS A N 1
ATOM 970 C CA . LYS A 1 122 ? 3.929 -10.619 -17.386 1.00 79.00 122 LYS A CA 1
ATOM 971 C C . LYS A 1 122 ? 4.436 -12.047 -17.577 1.00 79.00 122 LYS A C 1
ATOM 973 O O . LYS A 1 122 ? 4.585 -12.761 -16.592 1.00 79.00 122 LYS A O 1
ATOM 978 N N . GLY A 1 123 ? 4.803 -12.442 -18.797 1.00 66.81 123 GLY A N 1
ATOM 979 C CA . GLY A 1 123 ? 5.109 -13.844 -19.144 1.00 66.81 123 GLY A CA 1
ATOM 980 C C . GLY A 1 123 ? 6.249 -14.552 -18.382 1.00 66.81 123 GLY A C 1
ATOM 981 O O . GLY A 1 123 ? 6.459 -15.737 -18.600 1.00 66.81 123 GLY A O 1
ATOM 982 N N . ARG A 1 124 ? 7.000 -13.866 -17.506 1.00 66.94 124 ARG A N 1
ATOM 983 C CA . ARG A 1 124 ? 8.032 -14.452 -16.617 1.00 66.94 124 ARG A CA 1
ATOM 984 C C . ARG A 1 124 ? 7.857 -14.061 -15.141 1.00 66.94 124 ARG A C 1
ATOM 986 O O . ARG A 1 124 ? 8.805 -14.132 -14.364 1.00 66.94 124 ARG A O 1
ATOM 993 N N . ASN A 1 125 ? 6.693 -13.541 -14.765 1.00 62.69 125 ASN A N 1
ATOM 994 C CA . ASN A 1 125 ? 6.464 -12.973 -13.442 1.00 62.69 125 ASN A CA 1
ATOM 995 C C . ASN A 1 125 ? 6.041 -14.061 -12.444 1.00 62.69 125 ASN A C 1
ATOM 997 O O . ASN A 1 125 ? 5.259 -14.941 -12.776 1.00 62.69 125 ASN A O 1
ATOM 1001 N N . THR A 1 126 ? 6.533 -13.972 -11.212 1.00 63.94 126 THR A N 1
ATOM 1002 C CA . THR A 1 126 ? 6.209 -14.913 -10.127 1.00 63.94 126 THR A CA 1
ATOM 1003 C C . THR A 1 126 ? 4.917 -14.563 -9.389 1.00 63.94 126 THR A C 1
ATOM 1005 O O . THR A 1 126 ? 4.458 -15.339 -8.562 1.00 63.94 126 THR A O 1
ATOM 1008 N N . GLN A 1 127 ? 4.340 -13.387 -9.656 1.00 72.38 127 GLN A N 1
ATOM 1009 C CA . GLN A 1 127 ? 3.116 -12.904 -9.015 1.00 72.38 127 GLN A CA 1
ATOM 1010 C C . GLN A 1 127 ? 2.194 -12.287 -10.073 1.00 72.38 127 GLN A C 1
ATOM 1012 O O . GLN A 1 127 ? 2.451 -11.148 -10.485 1.00 72.38 127 GLN A O 1
ATOM 1017 N N . PRO A 1 128 ? 1.185 -13.033 -10.556 1.00 85.94 128 PRO A N 1
ATOM 1018 C CA . PRO A 1 128 ? 0.293 -12.574 -11.618 1.00 85.94 128 PRO A CA 1
ATOM 1019 C C . PRO A 1 128 ? -0.756 -11.575 -11.117 1.00 85.94 128 PRO A C 1
ATOM 1021 O O . PRO A 1 128 ? -1.159 -10.711 -11.884 1.00 85.94 128 PRO A O 1
ATOM 1024 N N . HIS A 1 129 ? -1.115 -11.615 -9.831 1.00 92.00 129 HIS A N 1
ATOM 1025 C CA . HIS A 1 129 ? -2.135 -10.744 -9.254 1.00 92.00 129 HIS A CA 1
ATOM 1026 C C . HIS A 1 129 ? -1.674 -9.269 -9.203 1.00 92.00 129 HIS A C 1
ATOM 1028 O O . HIS A 1 129 ? -0.614 -8.952 -8.641 1.00 92.00 129 HIS A O 1
ATOM 1034 N N . ILE A 1 130 ? -2.456 -8.378 -9.825 1.00 92.88 130 ILE A N 1
ATOM 1035 C CA . ILE A 1 130 ? -2.214 -6.941 -9.877 1.00 92.88 130 ILE A CA 1
ATOM 1036 C C . ILE A 1 130 ? -2.106 -6.345 -8.489 1.00 92.88 130 ILE A C 1
ATOM 1038 O O . ILE A 1 130 ? -2.766 -6.767 -7.547 1.00 92.88 130 ILE A O 1
ATOM 1042 N N . HIS A 1 131 ? -1.278 -5.323 -8.389 1.00 93.25 131 HIS A N 1
ATOM 1043 C CA . HIS A 1 131 ? -1.142 -4.540 -7.179 1.00 93.25 131 HIS A CA 1
ATOM 1044 C C . HIS A 1 131 ? -0.493 -3.207 -7.499 1.00 93.25 131 HIS A C 1
ATOM 1046 O O . HIS A 1 131 ? 0.310 -3.086 -8.430 1.00 93.25 131 HIS A O 1
ATOM 1052 N N . THR A 1 132 ? -0.787 -2.232 -6.659 1.00 93.31 132 THR A N 1
ATOM 1053 C CA . THR A 1 132 ? -0.125 -0.939 -6.653 1.00 93.31 132 THR A CA 1
ATOM 1054 C C . THR A 1 132 ? 0.706 -0.827 -5.392 1.00 93.31 132 THR A C 1
ATOM 1056 O O . THR A 1 132 ? 0.235 -1.087 -4.288 1.00 93.31 132 THR A O 1
ATOM 1059 N N . ARG A 1 133 ? 1.970 -0.459 -5.554 1.00 91.31 133 ARG A N 1
ATOM 1060 C CA . ARG A 1 133 ? 2.873 -0.179 -4.450 1.00 91.31 133 ARG A CA 1
ATOM 1061 C C . ARG A 1 133 ? 2.942 1.325 -4.226 1.00 91.31 133 ARG A C 1
ATOM 1063 O O . ARG A 1 133 ? 3.261 2.050 -5.163 1.00 91.31 133 ARG A O 1
ATOM 1070 N N . PHE A 1 134 ? 2.722 1.754 -2.991 1.00 91.38 134 PHE A N 1
ATOM 1071 C CA . PHE A 1 134 ? 3.022 3.106 -2.535 1.00 91.38 134 PHE A CA 1
ATOM 1072 C C . PHE A 1 134 ? 4.274 3.044 -1.669 1.00 91.38 134 PHE A C 1
ATOM 1074 O O . PHE A 1 134 ? 4.303 2.355 -0.647 1.00 91.38 134 PHE A O 1
ATOM 1081 N N . THR A 1 135 ? 5.336 3.709 -2.101 1.00 84.31 135 THR A N 1
ATOM 1082 C CA . THR A 1 135 ? 6.599 3.758 -1.360 1.00 84.31 135 THR A CA 1
ATOM 1083 C C . THR A 1 135 ? 6.916 5.208 -1.070 1.00 84.31 135 THR A C 1
ATOM 1085 O O . THR A 1 135 ? 6.797 6.056 -1.957 1.00 84.31 135 THR A O 1
ATOM 1088 N N . ASP A 1 136 ? 7.321 5.499 0.161 1.00 76.56 136 ASP A N 1
ATOM 1089 C CA . ASP A 1 136 ? 7.885 6.810 0.439 1.00 76.56 136 ASP A CA 1
ATOM 1090 C C . ASP A 1 136 ? 9.191 7.007 -0.368 1.00 76.56 136 ASP A C 1
ATOM 1092 O O . ASP A 1 136 ? 9.758 6.043 -0.879 1.00 76.56 136 ASP A O 1
ATOM 1096 N N . THR A 1 137 ? 9.704 8.231 -0.503 1.00 69.50 137 THR A N 1
ATOM 1097 C CA . THR A 1 137 ? 11.018 8.460 -1.154 1.00 69.50 137 THR A CA 1
ATOM 1098 C C . THR A 1 137 ? 12.028 9.174 -0.270 1.00 69.50 137 THR A C 1
ATOM 1100 O O . THR A 1 137 ? 13.009 9.726 -0.773 1.00 69.50 137 THR A O 1
ATOM 1103 N N . SER A 1 138 ? 11.809 9.176 1.043 1.00 60.69 138 SER A N 1
ATOM 1104 C CA . SER A 1 138 ? 12.607 9.931 2.015 1.00 60.69 138 SER A CA 1
ATOM 1105 C C . SER A 1 138 ? 14.049 9.418 2.179 1.00 60.69 138 SER A C 1
ATOM 1107 O O . SER A 1 138 ? 14.862 10.070 2.823 1.00 60.69 138 SER A O 1
ATOM 1109 N N . GLY A 1 139 ? 14.416 8.310 1.520 1.00 51.72 139 GLY A N 1
ATOM 1110 C CA . GLY A 1 139 ? 15.737 7.676 1.630 1.00 51.72 139 GLY A CA 1
ATOM 1111 C C . GLY A 1 139 ? 16.680 7.776 0.422 1.00 51.72 139 GLY A C 1
ATOM 1112 O O . GLY A 1 139 ? 17.664 7.045 0.408 1.00 51.72 139 GLY A O 1
ATOM 1113 N N . TRP A 1 140 ? 16.405 8.590 -0.610 1.00 48.44 140 TRP A N 1
ATOM 1114 C CA . TRP A 1 140 ? 17.228 8.703 -1.846 1.00 48.44 140 TRP A CA 1
ATOM 1115 C C . TRP A 1 140 ? 17.496 7.389 -2.620 1.00 48.44 140 TRP A C 1
ATOM 1117 O O . TRP A 1 140 ? 18.229 7.386 -3.611 1.00 48.44 140 TRP A O 1
ATOM 1127 N N . LEU A 1 141 ? 16.899 6.268 -2.216 1.00 46.75 141 LEU A N 1
ATOM 1128 C CA . LEU A 1 141 ? 17.132 4.959 -2.815 1.00 46.75 141 LEU A CA 1
ATOM 1129 C C . LEU A 1 141 ? 16.255 4.772 -4.064 1.00 46.75 141 LEU A C 1
ATOM 1131 O O . LEU A 1 141 ? 15.039 4.640 -3.983 1.00 46.75 141 LEU A O 1
ATOM 1135 N N . ALA A 1 142 ? 16.923 4.786 -5.221 1.00 48.34 142 ALA A N 1
ATOM 1136 C CA . ALA A 1 142 ? 16.548 4.157 -6.491 1.00 48.34 142 ALA A CA 1
ATOM 1137 C C . ALA A 1 142 ? 15.058 4.220 -6.902 1.00 48.34 142 ALA A C 1
ATOM 1139 O O . ALA A 1 142 ? 14.306 3.261 -6.734 1.00 48.34 142 ALA A O 1
ATOM 1140 N N . GLN A 1 143 ? 14.651 5.309 -7.562 1.00 46.19 143 GLN A N 1
ATOM 1141 C CA . GLN A 1 143 ? 13.368 5.352 -8.272 1.00 46.19 143 GLN A CA 1
ATOM 1142 C C . GLN A 1 143 ? 13.426 4.529 -9.580 1.00 46.19 143 GLN A C 1
ATOM 1144 O O . GLN A 1 143 ? 14.394 4.665 -10.339 1.00 46.19 143 GLN A O 1
ATOM 1149 N N . PRO A 1 144 ? 12.412 3.700 -9.900 1.00 38.62 144 PRO A N 1
ATOM 1150 C CA . PRO A 1 144 ? 12.252 3.139 -11.238 1.00 38.62 144 PRO A CA 1
ATOM 1151 C C . PRO A 1 144 ? 11.704 4.189 -12.226 1.00 38.62 144 PRO A C 1
ATOM 1153 O O . PRO A 1 144 ? 10.786 4.939 -11.917 1.00 38.62 144 PRO A O 1
ATOM 1156 N N . TYR A 1 145 ? 12.286 4.213 -13.430 1.00 38.31 145 TYR A N 1
ATOM 1157 C CA . TYR A 1 145 ? 11.885 5.017 -14.598 1.00 38.31 145 TYR A CA 1
ATOM 1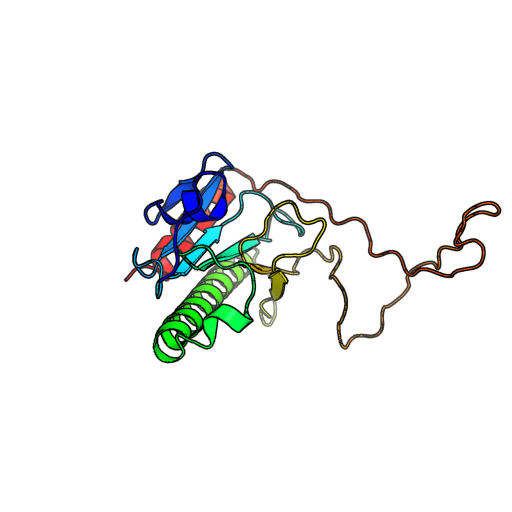158 C C . TYR A 1 145 ? 10.398 4.827 -14.978 1.00 38.31 145 TYR A C 1
ATOM 1160 O O . TYR A 1 145 ? 9.928 3.686 -14.883 1.00 38.31 145 TYR A O 1
ATOM 1168 N N . PRO A 1 146 ? 9.686 5.849 -15.516 1.00 40.06 146 PRO A N 1
ATOM 1169 C CA . PRO A 1 146 ? 10.126 7.206 -15.896 1.00 40.06 146 PRO A CA 1
ATOM 1170 C C . PRO A 1 146 ? 9.788 8.311 -14.875 1.00 40.06 146 PRO A C 1
ATOM 1172 O O . PRO A 1 146 ? 8.691 8.340 -14.330 1.00 40.06 146 PRO A O 1
ATOM 1175 N N . SER A 1 147 ? 10.707 9.265 -14.677 1.00 39.91 147 SER A N 1
ATOM 1176 C CA . SER A 1 147 ? 10.471 10.522 -13.947 1.00 39.91 147 SER A CA 1
ATOM 1177 C C . SER A 1 147 ? 10.843 11.731 -14.820 1.00 39.91 147 SER A C 1
ATOM 1179 O O . SER A 1 147 ? 11.806 11.674 -15.589 1.00 39.91 147 SER A O 1
ATOM 1181 N N . ASP A 1 148 ? 10.103 12.836 -14.683 1.00 35.62 148 ASP A N 1
ATOM 1182 C CA . ASP A 1 148 ? 10.301 14.100 -15.425 1.00 35.62 148 ASP A CA 1
ATOM 1183 C C . ASP A 1 148 ? 11.539 14.905 -14.974 1.00 35.62 148 ASP A C 1
ATOM 1185 O O . ASP A 1 148 ? 11.802 16.015 -15.441 1.00 35.62 148 ASP A O 1
ATOM 1189 N N . THR A 1 149 ? 12.343 14.357 -14.065 1.00 40.69 149 THR A N 1
ATOM 1190 C CA . THR A 1 149 ? 13.601 14.947 -13.613 1.00 40.69 149 THR A CA 1
ATOM 1191 C C . THR A 1 149 ? 14.767 14.260 -14.313 1.00 40.69 149 THR A C 1
ATOM 1193 O O . THR A 1 149 ? 15.000 13.063 -14.161 1.00 40.69 149 THR A O 1
ATOM 1196 N N . GLY A 1 150 ? 15.518 15.032 -15.107 1.00 39.41 150 GLY A N 1
ATOM 1197 C CA . GLY A 1 150 ? 16.700 14.544 -15.815 1.00 39.41 150 GLY A CA 1
ATOM 1198 C C . GLY A 1 150 ? 17.636 13.800 -14.864 1.00 39.41 150 GLY A C 1
ATOM 1199 O O . GLY A 1 150 ? 18.113 14.378 -13.886 1.00 39.41 150 GLY A O 1
ATOM 1200 N N . TRP A 1 151 ? 17.873 12.522 -15.162 1.00 41.12 151 TRP A N 1
ATOM 1201 C CA . TRP A 1 151 ? 18.747 11.619 -14.421 1.00 41.12 151 TRP A CA 1
ATOM 1202 C C . TRP A 1 151 ? 20.097 12.292 -14.171 1.00 41.12 151 TRP A C 1
ATOM 1204 O O . TRP A 1 151 ? 20.956 12.367 -15.053 1.00 41.12 151 TRP A O 1
ATOM 1214 N N . ARG A 1 152 ? 20.301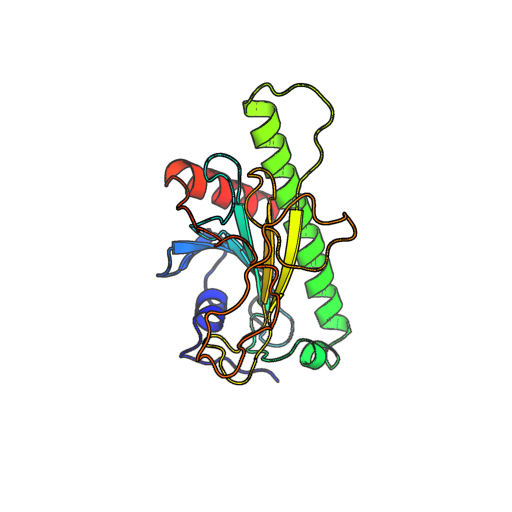 12.826 -12.965 1.00 37.28 152 ARG A N 1
ATOM 1215 C CA . ARG A 1 152 ? 21.601 13.368 -12.579 1.00 37.28 152 ARG A CA 1
ATOM 1216 C C . ARG A 1 152 ? 22.538 12.192 -12.327 1.00 37.28 152 ARG A C 1
ATOM 1218 O O . ARG A 1 152 ? 22.420 11.522 -11.314 1.00 37.28 152 ARG A O 1
ATOM 1225 N N . LYS A 1 153 ? 23.473 12.013 -13.268 1.00 42.69 153 LYS A N 1
ATOM 1226 C CA . LYS A 1 153 ? 24.668 11.154 -13.219 1.00 42.69 153 LYS A CA 1
ATOM 1227 C C . LYS A 1 153 ? 24.394 9.679 -12.905 1.00 42.69 153 LYS A C 1
ATOM 1229 O O . LYS A 1 153 ? 24.395 9.279 -11.748 1.00 42.69 153 LYS A O 1
ATOM 1234 N N . LYS A 1 154 ? 24.319 8.850 -13.947 1.00 49.66 154 LYS A N 1
ATOM 1235 C CA . LYS A 1 154 ? 24.664 7.429 -13.828 1.00 49.66 154 LYS A CA 1
ATOM 1236 C C . LYS A 1 154 ? 25.747 7.069 -14.826 1.00 49.66 154 LYS A C 1
ATOM 1238 O O . LYS A 1 154 ? 25.713 7.528 -15.967 1.00 49.66 154 LYS A O 1
ATOM 1243 N N . GLU A 1 155 ? 26.725 6.305 -14.356 1.00 47.41 155 GLU A N 1
ATOM 1244 C CA . GLU A 1 155 ? 27.784 5.749 -15.188 1.00 47.41 155 GLU A CA 1
ATOM 1245 C C . GLU A 1 155 ? 27.149 4.819 -16.225 1.00 47.41 155 GLU A C 1
ATOM 1247 O O . GLU A 1 155 ? 26.287 3.994 -15.915 1.00 47.41 155 GLU A O 1
ATOM 1252 N N . THR A 1 156 ? 27.518 5.019 -17.484 1.00 51.69 156 THR A N 1
ATOM 1253 C CA . THR A 1 156 ? 27.079 4.178 -18.591 1.00 51.69 156 THR A CA 1
ATOM 1254 C C . THR A 1 156 ? 27.799 2.839 -18.496 1.00 51.69 156 THR A C 1
ATOM 1256 O O . THR A 1 156 ? 29.017 2.792 -18.335 1.00 51.69 156 THR A O 1
ATOM 1259 N N . TYR A 1 157 ? 27.048 1.741 -18.571 1.00 53.69 157 TYR A N 1
ATOM 1260 C CA . TYR A 1 157 ? 27.622 0.402 -18.641 1.00 53.69 157 TYR A CA 1
ATOM 1261 C C . TYR A 1 157 ? 27.616 -0.070 -20.094 1.00 53.69 157 TYR A C 1
ATOM 1263 O O . TYR A 1 157 ? 26.563 -0.079 -20.734 1.00 53.69 157 TYR A O 1
ATOM 1271 N N . THR A 1 158 ? 28.780 -0.477 -20.595 1.00 57.12 158 THR A N 1
ATOM 1272 C CA . THR A 1 158 ? 28.917 -1.162 -21.885 1.00 57.12 158 THR A CA 1
ATOM 1273 C C . THR A 1 158 ? 29.092 -2.648 -21.610 1.00 57.12 158 THR A C 1
ATOM 1275 O O . THR A 1 158 ? 29.968 -3.023 -20.828 1.00 57.12 158 THR A O 1
ATOM 1278 N N . ALA A 1 159 ? 28.256 -3.487 -22.227 1.00 54.66 159 ALA A N 1
ATOM 1279 C CA . ALA A 1 159 ? 28.382 -4.937 -22.098 1.00 54.66 159 ALA A CA 1
ATOM 1280 C C . ALA A 1 159 ? 29.783 -5.408 -22.559 1.00 54.66 159 ALA A C 1
ATOM 1282 O O . ALA A 1 159 ? 30.304 -4.849 -23.530 1.00 54.66 159 ALA A O 1
ATOM 1283 N N . PRO A 1 160 ? 30.408 -6.394 -21.883 1.00 56.19 160 PRO A N 1
ATOM 1284 C CA . PRO A 1 160 ? 31.728 -6.892 -22.252 1.00 56.19 160 PRO A CA 1
ATOM 1285 C C . PRO A 1 160 ? 31.709 -7.535 -23.642 1.00 56.19 160 PRO A C 1
ATOM 1287 O O . PRO A 1 160 ? 30.697 -8.096 -24.067 1.00 56.19 160 PRO A O 1
ATOM 1290 N N . ASP A 1 161 ? 32.847 -7.503 -24.333 1.00 52.09 161 ASP A N 1
ATOM 1291 C CA . ASP A 1 161 ? 32.993 -8.177 -25.623 1.00 52.09 161 ASP A CA 1
ATOM 1292 C C . ASP A 1 161 ? 32.739 -9.688 -25.488 1.00 52.09 161 ASP A C 1
ATOM 1294 O O . ASP A 1 161 ? 33.290 -10.351 -24.606 1.00 52.09 161 ASP A O 1
ATOM 1298 N N . GLY A 1 162 ? 31.910 -10.233 -26.385 1.00 52.25 162 GLY A N 1
ATOM 1299 C CA . GLY A 1 162 ? 31.519 -11.648 -26.404 1.00 52.25 162 GLY A CA 1
ATOM 1300 C C . GLY A 1 162 ? 30.109 -11.943 -25.880 1.00 52.25 162 GLY A C 1
ATOM 1301 O O . GLY A 1 162 ? 29.677 -13.090 -25.966 1.00 52.25 162 GLY A O 1
ATOM 1302 N N . ASP A 1 163 ? 29.388 -10.933 -25.386 1.00 57.94 163 ASP A N 1
ATOM 1303 C CA . ASP A 1 163 ? 27.945 -11.004 -25.117 1.00 57.94 163 ASP A CA 1
ATOM 1304 C C . ASP A 1 163 ? 27.139 -10.778 -26.420 1.00 57.94 163 ASP A C 1
ATOM 1306 O O . ASP A 1 163 ? 27.574 -10.028 -27.298 1.00 57.94 163 ASP A O 1
ATOM 1310 N N . GLU A 1 164 ? 25.948 -11.375 -26.561 1.00 53.56 164 GLU A N 1
ATOM 1311 C CA . GLU A 1 164 ? 25.044 -11.131 -27.710 1.00 53.56 164 GLU A CA 1
ATOM 1312 C C . GLU A 1 164 ? 24.619 -9.651 -27.808 1.00 53.56 164 GLU A C 1
ATOM 1314 O O . GLU A 1 164 ? 24.160 -9.176 -28.851 1.00 53.56 164 GLU A O 1
ATOM 1319 N N . GLU A 1 165 ? 24.803 -8.908 -26.717 1.00 53.06 165 GLU A N 1
ATOM 1320 C CA . GLU A 1 165 ? 24.507 -7.486 -26.574 1.00 53.06 165 GLU A CA 1
ATOM 1321 C C . GLU A 1 165 ? 25.761 -6.589 -26.543 1.00 53.06 165 GLU A C 1
ATOM 1323 O O . GLU A 1 165 ? 25.669 -5.410 -26.180 1.00 53.06 165 GLU A O 1
ATOM 1328 N N . ALA A 1 166 ? 26.926 -7.118 -26.943 1.00 52.31 166 ALA A N 1
ATOM 1329 C CA . ALA A 1 166 ? 28.184 -6.375 -27.013 1.00 52.31 166 ALA A CA 1
ATOM 1330 C C . ALA A 1 166 ? 28.025 -5.053 -27.792 1.00 52.31 166 ALA A C 1
ATOM 1332 O O . ALA A 1 166 ? 27.471 -5.002 -28.893 1.00 52.31 166 ALA A O 1
ATOM 1333 N N . GLY A 1 167 ? 28.498 -3.958 -27.192 1.00 56.19 167 GLY A N 1
ATOM 1334 C CA . GLY A 1 167 ? 28.395 -2.608 -27.756 1.00 56.19 167 GLY A CA 1
ATOM 1335 C C . GLY A 1 167 ? 27.094 -1.854 -27.451 1.00 56.19 167 GLY A C 1
ATOM 1336 O O . GLY A 1 167 ? 26.981 -0.684 -27.822 1.00 56.19 167 GLY A O 1
ATOM 1337 N N . ARG A 1 168 ? 26.121 -2.454 -26.750 1.00 52.12 168 ARG A N 1
ATOM 1338 C CA . ARG A 1 168 ? 24.952 -1.716 -26.244 1.00 52.12 168 ARG A CA 1
ATOM 1339 C C . ARG A 1 168 ? 25.295 -0.970 -24.951 1.00 52.12 168 ARG A C 1
ATOM 1341 O O . ARG A 1 168 ? 25.935 -1.514 -24.052 1.00 52.12 168 ARG A O 1
ATOM 1348 N N . VAL A 1 169 ? 24.857 0.289 -24.873 1.00 54.34 169 VAL A N 1
ATOM 1349 C CA . VAL A 1 169 ? 25.002 1.148 -23.691 1.00 54.34 169 VAL A CA 1
ATOM 1350 C C . VAL A 1 169 ? 23.730 1.067 -22.863 1.00 54.34 169 VAL A C 1
ATOM 1352 O O . VAL A 1 169 ? 22.651 1.422 -23.339 1.00 54.34 169 VAL A O 1
ATOM 1355 N N . TYR A 1 170 ? 23.867 0.648 -21.610 1.00 51.47 170 TYR A N 1
ATOM 1356 C CA . TYR A 1 170 ? 22.766 0.577 -20.661 1.00 51.47 170 TYR A CA 1
ATOM 1357 C C . TYR A 1 170 ? 22.945 1.604 -19.546 1.00 51.47 170 TYR A C 1
ATOM 1359 O O . TYR A 1 170 ? 24.045 1.812 -19.030 1.00 51.47 170 TYR A O 1
ATOM 1367 N N . VAL A 1 171 ? 21.835 2.218 -19.134 1.00 48.97 171 VAL A N 1
ATOM 1368 C CA . VAL A 1 171 ? 21.748 2.947 -17.866 1.00 48.97 171 VAL A CA 1
ATOM 1369 C C . VAL A 1 171 ? 21.225 1.962 -16.832 1.00 48.97 171 VAL A C 1
ATOM 1371 O O . VAL A 1 171 ? 20.055 1.582 -16.861 1.00 48.97 171 VAL A O 1
ATOM 1374 N N . ARG A 1 172 ? 22.099 1.499 -15.935 1.00 42.59 172 ARG A N 1
ATOM 1375 C CA . ARG A 1 172 ? 21.701 0.568 -14.878 1.00 42.59 172 ARG A CA 1
ATOM 1376 C C . ARG A 1 172 ? 20.986 1.351 -13.773 1.00 42.59 172 ARG A C 1
ATOM 1378 O O . ARG A 1 172 ? 21.552 2.276 -13.194 1.00 42.59 172 ARG A O 1
ATOM 1385 N N . ALA A 1 173 ? 19.733 1.000 -13.484 1.00 50.44 173 ALA A N 1
ATOM 1386 C CA . ALA A 1 173 ? 19.097 1.429 -12.241 1.00 50.44 173 ALA A CA 1
ATOM 1387 C C . ALA A 1 173 ? 19.925 0.886 -11.062 1.00 50.44 173 ALA A C 1
ATOM 1389 O O . ALA A 1 173 ? 20.447 -0.226 -11.151 1.00 50.44 173 ALA A O 1
ATOM 1390 N N . ASP A 1 174 ? 20.081 1.663 -9.987 1.00 49.81 174 ASP A N 1
ATOM 1391 C CA . ASP A 1 174 ? 20.849 1.172 -8.837 1.00 49.81 174 ASP A CA 1
ATOM 1392 C C . ASP A 1 174 ? 20.096 -0.026 -8.262 1.00 49.81 174 ASP A C 1
ATOM 1394 O O . ASP A 1 174 ? 18.860 -0.033 -8.308 1.00 49.81 174 ASP A O 1
ATOM 1398 N N . PRO A 1 175 ? 20.799 -1.053 -7.762 1.00 52.00 175 PRO A N 1
ATOM 1399 C CA . PRO A 1 175 ? 20.130 -2.157 -7.100 1.00 52.00 175 PRO A CA 1
ATOM 1400 C C . PRO A 1 175 ? 19.282 -1.609 -5.946 1.00 52.00 175 PRO A C 1
ATOM 1402 O O . PRO A 1 175 ? 19.789 -0.937 -5.052 1.00 52.00 175 PRO A O 1
ATOM 1405 N N . SER A 1 176 ? 17.978 -1.881 -5.980 1.00 57.34 176 SER A N 1
ATOM 1406 C CA . SER A 1 176 ? 17.080 -1.558 -4.877 1.00 57.34 176 SER A CA 1
ATOM 1407 C C . SER A 1 176 ? 17.302 -2.569 -3.753 1.00 57.34 176 SER A C 1
ATOM 1409 O O . SER A 1 176 ? 17.007 -3.755 -3.924 1.00 57.34 176 SER A O 1
ATOM 1411 N N . GLU A 1 177 ? 17.803 -2.118 -2.609 1.00 66.88 177 GLU A N 1
ATOM 1412 C CA . GLU A 1 177 ? 17.878 -2.934 -1.398 1.00 66.88 177 GLU A CA 1
ATOM 1413 C C . GLU A 1 177 ? 16.601 -2.757 -0.573 1.00 66.88 177 GLU A C 1
ATOM 1415 O O . GLU A 1 177 ? 16.183 -1.635 -0.301 1.00 66.88 177 GLU A O 1
ATOM 1420 N N . SER A 1 178 ? 15.983 -3.862 -0.150 1.00 76.44 178 SER A N 1
ATOM 1421 C CA . SER A 1 178 ? 14.877 -3.821 0.810 1.00 76.44 178 SER A CA 1
ATOM 1422 C C . SER A 1 178 ? 15.403 -4.034 2.229 1.00 76.44 178 SER A C 1
ATOM 1424 O O . SER A 1 178 ? 15.970 -5.096 2.509 1.00 76.44 178 SER A O 1
ATOM 1426 N N . LYS A 1 179 ? 15.171 -3.080 3.129 1.00 83.50 179 LYS A N 1
ATOM 1427 C CA . LYS A 1 179 ? 15.580 -3.145 4.538 1.00 83.50 179 LYS A CA 1
ATOM 1428 C C . LYS A 1 179 ? 14.371 -3.394 5.445 1.00 83.50 179 LYS A C 1
ATOM 1430 O O . LYS A 1 179 ? 13.299 -2.855 5.169 1.00 83.50 179 LYS A O 1
ATOM 1435 N N . PRO A 1 180 ? 14.503 -4.229 6.490 1.00 90.62 180 PRO A N 1
ATOM 1436 C CA . PRO A 1 180 ? 13.420 -4.463 7.436 1.00 90.62 180 PRO A CA 1
ATOM 1437 C C . PRO A 1 180 ? 13.143 -3.213 8.269 1.00 90.62 180 PRO A C 1
ATOM 1439 O O . PRO A 1 180 ? 14.069 -2.495 8.642 1.00 90.62 180 PRO A O 1
ATOM 1442 N N . LEU A 1 181 ? 11.871 -2.995 8.590 1.00 92.50 181 LEU A N 1
ATOM 1443 C CA . LEU A 1 181 ? 11.475 -2.059 9.635 1.00 92.50 181 LEU A CA 1
ATOM 1444 C C . LEU A 1 181 ? 11.796 -2.666 11.006 1.00 92.50 181 LEU A C 1
ATOM 1446 O O . LEU A 1 181 ? 11.720 -3.887 11.184 1.00 92.50 181 LEU A O 1
ATOM 1450 N N . SER A 1 182 ? 12.131 -1.829 11.991 1.00 95.62 182 SER A N 1
ATOM 1451 C CA . SER A 1 182 ? 12.187 -2.303 13.374 1.00 95.62 182 SER A CA 1
ATOM 1452 C C . SER A 1 182 ? 10.796 -2.781 13.802 1.00 95.62 182 SER A C 1
ATOM 1454 O O . SER A 1 182 ? 9.780 -2.236 13.364 1.00 95.62 182 SER A O 1
ATOM 1456 N N . LYS A 1 183 ? 10.731 -3.809 14.655 1.00 96.56 183 LYS A N 1
ATOM 1457 C CA . LYS A 1 183 ? 9.449 -4.369 15.114 1.00 96.56 183 LYS A CA 1
ATOM 1458 C C . LYS A 1 183 ? 8.558 -3.296 15.749 1.00 96.56 183 LYS A C 1
ATOM 1460 O O . LYS A 1 183 ? 7.384 -3.201 15.417 1.00 96.56 183 LYS A O 1
ATOM 1465 N N . GLU A 1 184 ? 9.144 -2.470 16.613 1.00 96.62 184 GLU A N 1
ATOM 1466 C CA . GLU A 1 184 ? 8.447 -1.376 17.293 1.00 96.62 184 GLU A CA 1
ATOM 1467 C C . GLU A 1 184 ? 7.876 -0.362 16.298 1.00 96.62 184 GLU A C 1
ATOM 1469 O O . GLU A 1 184 ? 6.711 0.022 16.402 1.00 96.62 184 GLU A O 1
ATOM 1474 N N . ARG A 1 185 ? 8.664 0.033 15.288 1.00 94.75 185 ARG A N 1
ATOM 1475 C CA . ARG A 1 185 ? 8.189 0.966 14.266 1.00 94.75 185 ARG A CA 1
ATOM 1476 C C . ARG A 1 185 ? 7.107 0.345 13.390 1.00 94.75 185 ARG A C 1
ATOM 1478 O O . ARG A 1 185 ? 6.101 1.000 13.142 1.00 94.75 185 ARG A O 1
ATOM 1485 N N . PHE A 1 186 ? 7.283 -0.902 12.957 1.00 97.56 186 PHE A N 1
ATOM 1486 C CA . PHE A 1 186 ? 6.283 -1.621 12.168 1.00 97.56 186 PHE A CA 1
ATOM 1487 C C . PHE A 1 186 ? 4.932 -1.684 12.893 1.00 97.56 186 PHE A C 1
ATOM 1489 O O . PHE A 1 186 ? 3.906 -1.350 12.306 1.00 97.56 186 PHE A O 1
ATOM 1496 N N . GLU A 1 187 ? 4.932 -2.044 14.179 1.00 97.88 187 GLU A N 1
ATOM 1497 C CA . GLU A 1 187 ? 3.715 -2.098 14.995 1.00 97.88 187 GLU A CA 1
ATOM 1498 C C . GLU A 1 187 ? 3.110 -0.703 15.211 1.00 97.88 187 GLU A C 1
ATOM 1500 O O . GLU A 1 187 ? 1.900 -0.534 15.065 1.00 97.88 187 GLU A O 1
ATOM 1505 N N . ARG A 1 188 ? 3.930 0.314 15.508 1.00 97.06 188 ARG A N 1
ATOM 1506 C CA . ARG A 1 188 ? 3.469 1.700 15.692 1.00 97.06 188 ARG A CA 1
ATOM 1507 C C . ARG A 1 188 ? 2.810 2.252 14.426 1.00 97.06 188 ARG A C 1
ATOM 1509 O O . ARG A 1 188 ? 1.667 2.699 14.479 1.00 97.06 188 ARG A O 1
ATOM 1516 N N . VAL A 1 189 ? 3.521 2.201 13.299 1.00 97.00 189 VAL A N 1
ATOM 1517 C CA . VAL A 1 189 ? 3.046 2.696 11.998 1.00 97.00 189 VAL A CA 1
ATOM 1518 C C . VAL A 1 189 ? 1.828 1.897 11.542 1.00 97.00 189 VAL A C 1
ATOM 1520 O O . VAL A 1 189 ? 0.822 2.487 11.156 1.00 97.00 189 VAL A O 1
ATOM 1523 N N . GLY A 1 190 ? 1.874 0.567 11.644 1.00 97.94 190 GLY A N 1
ATOM 1524 C CA . GLY A 1 190 ? 0.769 -0.308 11.256 1.00 97.94 190 GLY A CA 1
ATOM 1525 C C . GLY A 1 190 ? -0.515 -0.016 12.031 1.00 97.94 190 GLY A C 1
ATOM 1526 O O . GLY A 1 190 ? -1.561 0.208 11.423 1.00 97.94 190 GLY A O 1
ATOM 1527 N N . ASN A 1 191 ? -0.436 0.083 13.361 1.00 98.06 191 ASN A N 1
ATOM 1528 C CA . ASN A 1 191 ? -1.595 0.405 14.196 1.00 98.06 191 ASN A CA 1
ATOM 1529 C C . ASN A 1 191 ? -2.150 1.805 13.912 1.00 98.06 191 ASN A C 1
ATOM 1531 O O . ASN A 1 191 ? -3.369 1.983 13.882 1.00 98.06 191 ASN A O 1
ATOM 1535 N N . ARG A 1 192 ? -1.274 2.789 13.666 1.00 97.75 192 ARG A N 1
ATOM 1536 C 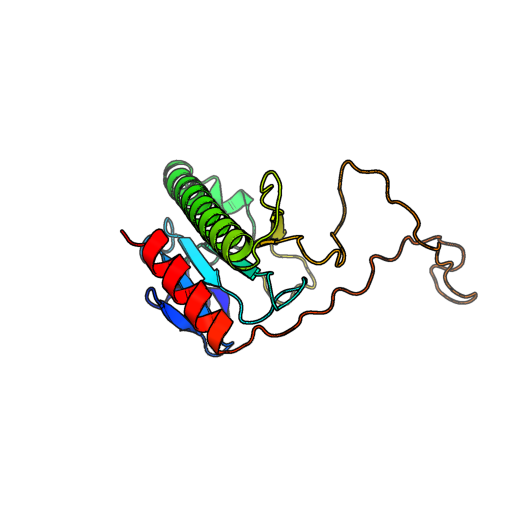CA . ARG A 1 192 ? -1.702 4.149 13.323 1.00 97.75 192 ARG A CA 1
ATOM 1537 C C . ARG A 1 192 ? -2.418 4.194 11.974 1.00 97.75 192 ARG A C 1
ATOM 1539 O O . ARG A 1 192 ? -3.470 4.815 11.861 1.00 97.75 192 ARG A O 1
ATOM 1546 N N . LEU A 1 193 ? -1.906 3.482 10.970 1.00 98.00 193 LEU A N 1
ATOM 1547 C CA . LEU A 1 193 ? -2.570 3.355 9.672 1.00 98.00 193 LEU A CA 1
ATOM 1548 C C . LEU A 1 193 ? -3.928 2.655 9.796 1.00 98.00 193 LEU A C 1
ATOM 1550 O O . LEU A 1 193 ? -4.901 3.135 9.219 1.00 98.00 193 LEU A O 1
ATOM 1554 N N . VAL A 1 194 ? -4.012 1.577 10.586 1.00 98.00 194 VAL A N 1
ATOM 1555 C CA . VAL A 1 194 ? -5.279 0.891 10.893 1.00 98.00 194 VAL A CA 1
ATOM 1556 C C . VAL A 1 194 ? -6.289 1.860 11.503 1.00 98.00 194 VAL A C 1
ATOM 1558 O O . VAL A 1 194 ? -7.437 1.881 11.075 1.00 98.00 194 VAL A O 1
ATOM 1561 N N . GLU A 1 195 ? -5.886 2.672 12.481 1.00 97.50 195 GLU A N 1
ATOM 1562 C CA . GLU A 1 195 ? -6.762 3.666 13.109 1.00 97.50 195 GLU A CA 1
ATOM 1563 C C . GLU A 1 195 ? -7.285 4.690 12.092 1.00 97.50 195 GLU A C 1
ATOM 1565 O O . GLU A 1 195 ? -8.490 4.924 12.017 1.00 97.50 195 GLU A O 1
ATOM 1570 N N . LEU A 1 196 ? -6.392 5.255 11.277 1.00 97.06 196 LEU A N 1
ATOM 1571 C CA . LEU A 1 196 ? -6.726 6.278 10.283 1.00 97.06 196 LEU A CA 1
ATOM 1572 C C . LEU A 1 196 ? -7.575 5.740 9.119 1.00 97.06 196 LEU A C 1
ATOM 1574 O O . LEU A 1 196 ? -8.275 6.515 8.464 1.00 97.06 196 LEU A O 1
ATOM 1578 N N . CYS A 1 197 ? -7.516 4.433 8.858 1.00 95.25 197 CYS A N 1
ATOM 1579 C CA . CYS A 1 197 ? -8.246 3.768 7.777 1.00 95.25 197 CYS A CA 1
ATOM 1580 C C . CYS A 1 197 ? -9.505 3.013 8.240 1.00 95.25 197 CYS A C 1
ATOM 1582 O O . CYS A 1 197 ? -10.155 2.381 7.404 1.00 95.25 197 CYS A O 1
ATOM 1584 N N . ARG A 1 198 ? -9.856 3.040 9.536 1.00 87.31 198 ARG A N 1
ATOM 1585 C CA . ARG A 1 198 ? -11.057 2.365 10.059 1.00 87.31 198 ARG A CA 1
ATOM 1586 C C . ARG A 1 198 ? -12.351 3.004 9.545 1.00 87.31 198 ARG A C 1
ATOM 1588 O O . ARG A 1 198 ? -12.465 4.227 9.464 1.00 87.31 198 ARG A O 1
ATOM 1595 N N . PHE A 1 199 ? -13.316 2.135 9.242 1.00 64.50 199 PHE A N 1
ATOM 1596 C CA . PHE A 1 199 ? -14.703 2.449 8.895 1.00 64.50 199 PHE A CA 1
ATOM 1597 C C . PHE A 1 199 ? -15.622 2.319 10.106 1.00 64.50 199 PHE A C 1
ATOM 1599 O O . PHE A 1 199 ? -15.377 1.404 10.927 1.00 64.50 199 PHE A O 1
#

Radius of gyration: 18.69 Å; chains: 1; bounding box: 52×44×45 Å

Secondary structure (DSSP, 8-state):
-----TT-HHHHHTTSPTTPBPTT--EEEEE--S-TTT-EEEEE-SEESS-TTT--EEEEEESS--SSGGGGGGGHHHHHHHHHHHHHHHHHHHHHHHHHHHTTT--S-----EEEEEE---TT-S--S-EEEEEE-TT---PPSP-SS-----PEEEPPTTSTTTT-EEEPPPP---EEPPHHHHHHHHHHHHHHT--

pLDDT: mean 80.77, std 17.82, range [35.62, 98.38]

Sequence (199 aa):
MFERQDDCNFCNEGLLELGQCSDYGAMVVLKTGNDLNVDWYATLQPKTMTDPEIGMNIMFVPVGHLEYFYQTDDLADENAKGGIATARLRKAMHIVMEEEWEMREETGVFFPPEIEYGKQSKGRNTQPHIHTRFTDTSGWLAQPYPSDTGWRKKETYTAPDGDEEAGRVYVRADPSESKPLSKERFERVGNRLVELCRF

Foldseek 3Di:
DFDADPPAQLLVVLPDDAQDADPQGWGWLAWPDQDQLQIKTKTWHQWALFPLLQKTKMKIFRNGFDQDPVVNVVPVVSVVVVVVLVVLLVVLVLVVSVVSCVVVVDDDDDDWAWDKDWDGDDPPDPHRGIIIMIITCPGVGWDDDDDPDPPDDDDWDADDPPDPRGGDTDRDTPDRDIDGHDPVVSSVSSVSSNVSNDD